Protein AF-A0A0K2RDM2-F1 (afdb_monomer)

Foldseek 3Di:
DADDPCLQPQPVAWKWFDQAALWIWIQGRNATEIFLDDQDDDQFAWPDHGSDHLQSQQAHLEYEFFADDCSRVVVVSCLSNQVRYPEYEFAPQVQVVCVVVVHRYDHDFQQDWDDRVQKIKHWHFFAFCLDDDDPPPDDRDDSSNGTKIFIDGPLWTETGRDQGAADCVGQLPDPATQEYSDEDWCDPGHPHLVSSQSNCQSRVNHQYAYHQENTGPDCPDGRHHDDLVSSLVRHPHSVSHNDHTMDTSPPDPDDDDDDDDDDDPDPDPDDDDDDDDDDDDDDDDDDDDDDDDDDDDDDDDDDDDDDDDDDDDRDDDPDDDDDDDDDDDDDDDDDDDDDDDDDD

Secondary structure (DSSP, 8-state):
-PPPGGGGS--SSEEEEEEETTEEEEEETTEEEEES---S--SS-BSS--SS-GGG---EEEEE---SSTTTS-HHHHHHHGGGEEEEEEEHHHHHHHHHTT--EEEE-TT-EEEETTEEEEEEPP---TTS---TTSPPP-GGGS-EEEEE-SS-EEEE--SPPP-HHHHTTSPPPSEEEE---SSTTS-HHHHHHHHHHHSTTSEEEE-STT-BS-TT-GGG---HHHHHTTSS-TTS---SSEEE-TT-----S---------------------------------PPP-------------------PPPPPTT-PPPPPP------------------

Mean predicted aligned error: 14.92 Å

Sequence (344 aa):
MPIRAEAFDDPHGTVLYWLGMAGFLINARGTLLAVDPLLQDFDMPVLIDFPLQAADVPRLDAVLVTHADNDHFSVPTCTALNAVTQRFHSTRYVAELMRELGMPADGHGIGDAFSVGGVRVTVTRPTTPGRMPRPAGQRTFHDEDSCGFWIETLDGVIWAPGDSRLIREHHLTMPTPDALLFDFSDSEWHFTFDGAVEMANAHPDADLLLHHWGSVDSPEFAPFNADPDTLRDAVVNPSASVCSHRASLSGWGRVRGGATHSAVDIAKVSGTAAKTRANSTMGCAGGFHRTPSVDKADISVDSVHTRFDRTNSPTQFPGWPEKPSENRSPTKSVSSCRTCTPIP

Radius of gyration: 26.73 Å; Cα contacts (8 Å, |Δi|>4): 617; chains: 1; bounding box: 115×57×48 Å

Structure (mmCIF, N/CA/C/O backbone):
data_AF-A0A0K2RDM2-F1
#
_entry.id   AF-A0A0K2RDM2-F1
#
loop_
_atom_site.group_PDB
_atom_site.id
_atom_site.type_symbol
_atom_site.label_atom_id
_atom_site.label_alt_id
_atom_site.label_comp_id
_atom_site.label_asym_id
_atom_site.label_entity_id
_atom_site.label_seq_id
_atom_site.pdbx_PDB_ins_code
_atom_site.Cartn_x
_atom_site.Cartn_y
_atom_site.Cartn_z
_atom_site.occupancy
_atom_site.B_iso_or_equiv
_atom_site.auth_seq_id
_atom_site.auth_comp_id
_atom_site.auth_asym_id
_atom_site.auth_atom_id
_atom_site.pdbx_PDB_model_num
ATOM 1 N N . MET A 1 1 ? -15.495 3.184 -9.528 1.00 66.69 1 MET A N 1
ATOM 2 C CA . MET A 1 1 ? -16.799 2.998 -8.838 1.00 66.69 1 MET A CA 1
ATOM 3 C C . MET A 1 1 ? -16.657 3.561 -7.432 1.00 66.69 1 MET A C 1
ATOM 5 O O . MET A 1 1 ? -15.657 3.223 -6.814 1.00 66.69 1 MET A O 1
ATOM 9 N N . PRO A 1 2 ? -17.586 4.390 -6.928 1.00 88.19 2 PRO A N 1
ATOM 10 C CA . PRO A 1 2 ? -17.469 4.936 -5.578 1.00 88.19 2 PRO A CA 1
ATOM 11 C C . PRO A 1 2 ? -17.568 3.825 -4.522 1.00 88.19 2 PRO A C 1
ATOM 13 O O . PRO A 1 2 ? -18.434 2.948 -4.612 1.00 88.19 2 PRO A O 1
ATOM 16 N N . ILE A 1 3 ? -16.683 3.875 -3.530 1.00 92.25 3 ILE A N 1
ATOM 17 C CA . ILE A 1 3 ? -16.709 3.061 -2.317 1.00 92.25 3 ILE A CA 1
ATOM 18 C C . ILE A 1 3 ? -17.786 3.648 -1.409 1.00 92.25 3 ILE A C 1
ATOM 20 O O . ILE A 1 3 ? -17.789 4.837 -1.102 1.00 92.25 3 ILE A O 1
ATOM 24 N N . ARG A 1 4 ? -18.742 2.809 -1.019 1.00 91.50 4 ARG A N 1
ATOM 25 C CA . ARG A 1 4 ? -19.891 3.213 -0.205 1.00 91.50 4 ARG A CA 1
ATOM 26 C C . ARG A 1 4 ? -19.666 2.884 1.269 1.00 91.50 4 ARG A C 1
ATOM 28 O O . ARG A 1 4 ? -18.743 2.147 1.606 1.00 91.50 4 ARG A O 1
ATOM 35 N N . ALA A 1 5 ? -20.540 3.399 2.133 1.00 92.12 5 ALA A N 1
ATOM 36 C CA . ALA A 1 5 ? -20.459 3.218 3.581 1.00 92.12 5 ALA A CA 1
ATOM 37 C C . ALA A 1 5 ? -20.388 1.739 4.011 1.00 92.12 5 ALA A C 1
ATOM 39 O O . ALA A 1 5 ? -19.696 1.420 4.976 1.00 92.12 5 ALA A O 1
ATOM 40 N N . GLU A 1 6 ? -21.011 0.826 3.257 1.00 93.19 6 GLU A N 1
ATOM 41 C CA . GLU A 1 6 ? -20.998 -0.614 3.548 1.00 93.19 6 GLU A CA 1
ATOM 42 C C . GLU A 1 6 ? -19.588 -1.229 3.459 1.00 93.19 6 GLU A C 1
ATOM 44 O O . GLU A 1 6 ? -19.344 -2.312 3.983 1.00 93.19 6 GLU A O 1
ATOM 49 N N . ALA A 1 7 ? -18.625 -0.544 2.830 1.00 93.56 7 ALA A N 1
ATOM 50 C CA . ALA A 1 7 ? -17.230 -0.977 2.808 1.00 93.56 7 ALA A CA 1
ATOM 51 C C . ALA A 1 7 ? -16.571 -0.981 4.200 1.00 93.56 7 ALA A C 1
ATOM 53 O O . ALA A 1 7 ? -15.540 -1.635 4.374 1.00 93.56 7 ALA A O 1
ATOM 54 N N . PHE A 1 8 ? -17.165 -0.290 5.180 1.00 96.69 8 PHE A N 1
ATOM 55 C CA . PHE A 1 8 ? -16.679 -0.179 6.560 1.00 96.69 8 PHE A CA 1
ATOM 56 C C . PHE A 1 8 ? -17.436 -1.065 7.569 1.00 96.69 8 PHE A C 1
ATOM 58 O O . PHE A 1 8 ? -17.065 -1.102 8.754 1.00 96.69 8 PHE A O 1
ATOM 65 N N . ASP A 1 9 ? -18.472 -1.774 7.109 1.00 94.69 9 ASP A N 1
ATOM 66 C CA . ASP A 1 9 ? -19.173 -2.813 7.871 1.00 94.69 9 ASP A CA 1
ATOM 67 C C . ASP A 1 9 ? -18.336 -4.098 7.917 1.00 94.69 9 ASP A C 1
ATOM 69 O O . ASP A 1 9 ? -17.432 -4.271 7.107 1.00 94.69 9 ASP A O 1
ATOM 73 N N . ASP A 1 10 ? -18.602 -5.015 8.853 1.00 92.50 10 ASP A N 1
ATOM 74 C CA . ASP A 1 10 ? -17.918 -6.319 8.872 1.00 92.50 10 ASP A CA 1
ATOM 75 C C . ASP A 1 10 ? -18.359 -7.166 7.661 1.00 92.50 10 ASP A C 1
ATOM 77 O O . ASP A 1 10 ? -19.518 -7.588 7.608 1.00 92.50 10 ASP A O 1
ATOM 81 N N . PRO A 1 11 ? -17.466 -7.472 6.698 1.00 89.56 11 PRO A N 1
ATOM 82 C CA . PRO A 1 11 ? -17.819 -8.271 5.531 1.00 89.56 11 PRO A CA 1
ATOM 83 C C . PRO A 1 11 ? -17.781 -9.783 5.829 1.00 89.56 11 PRO A C 1
ATOM 85 O O . PRO A 1 11 ? -17.916 -10.592 4.911 1.00 89.56 11 PRO A O 1
ATOM 88 N N . HIS A 1 12 ? -17.546 -10.180 7.087 1.00 90.88 12 HIS A N 1
ATOM 89 C CA . HIS A 1 12 ? -17.340 -11.557 7.546 1.00 90.88 12 HIS A CA 1
ATOM 90 C C . HIS A 1 12 ? -16.182 -12.286 6.836 1.00 90.88 12 HIS A C 1
ATOM 92 O O . HIS A 1 12 ? -16.149 -13.521 6.775 1.00 90.88 12 HIS A O 1
ATOM 98 N N . GLY A 1 13 ? -15.212 -11.514 6.339 1.00 95.50 13 GLY A N 1
ATOM 99 C CA . GLY A 1 13 ? -14.026 -11.949 5.605 1.00 95.50 13 GLY A CA 1
ATOM 100 C C . GLY A 1 13 ? -13.018 -10.815 5.414 1.00 95.50 13 GLY A C 1
ATOM 101 O O . GLY A 1 13 ? -13.143 -9.778 6.063 1.00 95.50 13 GLY A O 1
ATOM 102 N N . THR A 1 14 ? -12.078 -10.967 4.481 1.00 97.00 14 THR A N 1
ATOM 103 C CA . THR A 1 14 ? -11.176 -9.878 4.071 1.00 97.00 14 THR A CA 1
ATOM 104 C C . THR A 1 14 ? -11.550 -9.357 2.682 1.00 97.00 14 THR A C 1
ATOM 106 O O . THR A 1 14 ? -11.662 -10.131 1.728 1.00 97.00 14 THR A O 1
ATOM 109 N N . VAL A 1 15 ? -11.755 -8.043 2.561 1.00 96.69 15 VAL A N 1
ATOM 110 C CA . VAL A 1 15 ? -12.077 -7.350 1.301 1.00 96.69 15 VAL A CA 1
ATOM 111 C C . VAL A 1 15 ? -11.121 -6.181 1.099 1.00 96.69 15 VAL A C 1
ATOM 113 O O . VAL A 1 15 ? -10.854 -5.429 2.034 1.00 96.69 15 VAL A O 1
ATOM 116 N N . LEU A 1 16 ? -10.629 -6.030 -0.129 1.00 96.81 16 LEU A N 1
ATOM 117 C CA . LEU A 1 16 ? -9.745 -4.950 -0.545 1.00 96.81 16 LEU A CA 1
ATOM 118 C C . LEU A 1 16 ? -10.465 -4.059 -1.560 1.00 96.81 16 LEU A C 1
ATOM 120 O O . LEU A 1 16 ? -11.093 -4.555 -2.502 1.00 96.81 16 LEU A O 1
ATOM 124 N N . TYR A 1 17 ? -10.334 -2.750 -1.381 1.00 95.69 17 TYR A N 1
ATOM 125 C CA . TYR A 1 17 ? -10.839 -1.728 -2.289 1.00 95.69 17 TYR A CA 1
ATOM 126 C C . TYR A 1 17 ? -9.670 -0.874 -2.768 1.00 95.69 17 TYR A C 1
ATOM 128 O O . TYR A 1 17 ? -8.942 -0.321 -1.942 1.00 95.69 17 TYR A O 1
ATOM 136 N N . TRP A 1 18 ? -9.495 -0.759 -4.083 1.00 94.75 18 TRP A N 1
ATOM 137 C CA . TRP A 1 18 ? -8.500 0.156 -4.635 1.00 94.75 18 TRP A CA 1
ATOM 138 C C . TRP A 1 18 ? -8.986 1.597 -4.474 1.00 94.75 18 TRP A C 1
ATOM 140 O O . TRP A 1 18 ? -10.130 1.911 -4.811 1.00 94.75 18 TRP A O 1
ATOM 150 N N . LEU A 1 19 ? -8.124 2.455 -3.937 1.00 94.25 19 LEU A N 1
ATOM 151 C CA . LEU A 1 19 ? -8.392 3.873 -3.702 1.00 94.25 19 LEU A CA 1
ATOM 152 C C . LEU A 1 19 ? -7.924 4.757 -4.870 1.00 94.25 19 LEU A C 1
ATOM 154 O O . LEU A 1 19 ? -8.149 5.963 -4.836 1.00 94.25 19 LEU A O 1
ATOM 158 N N . GLY A 1 20 ? -7.319 4.166 -5.906 1.00 90.00 20 GLY A N 1
ATOM 159 C CA . GLY A 1 20 ? -6.547 4.901 -6.908 1.00 90.00 20 GLY A CA 1
ATOM 160 C C . GLY A 1 20 ? -5.091 5.075 -6.475 1.00 90.00 20 GLY A C 1
ATOM 161 O O . GLY A 1 20 ? -4.762 4.853 -5.308 1.00 90.00 20 GLY A O 1
ATOM 162 N N . MET A 1 21 ? -4.211 5.461 -7.408 1.00 92.06 21 MET A N 1
ATOM 163 C CA . MET A 1 21 ? -2.763 5.554 -7.151 1.00 92.06 21 MET A CA 1
ATOM 164 C C . MET A 1 21 ? -2.248 4.238 -6.532 1.00 92.06 21 MET A C 1
ATOM 166 O O . MET A 1 21 ? -2.676 3.165 -6.965 1.00 92.06 21 MET A O 1
ATOM 170 N N . ALA A 1 22 ? -1.387 4.293 -5.513 1.00 92.81 22 ALA A N 1
ATOM 171 C CA . ALA A 1 22 ? -0.930 3.126 -4.758 1.00 92.81 22 ALA A CA 1
ATOM 172 C C . ALA A 1 22 ? -1.870 2.687 -3.616 1.00 92.81 22 ALA A C 1
ATOM 174 O O . ALA A 1 22 ? -1.586 1.727 -2.896 1.00 92.81 22 ALA A O 1
ATOM 175 N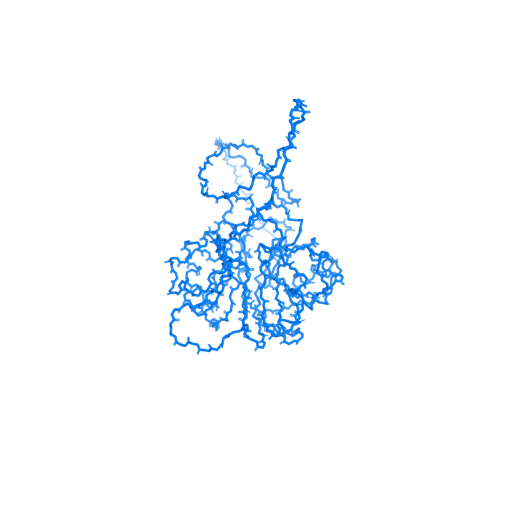 N . GLY A 1 23 ? -2.996 3.382 -3.434 1.00 96.06 23 GLY A N 1
ATOM 176 C CA . GLY A 1 23 ? -3.796 3.286 -2.222 1.00 96.06 23 GLY A CA 1
ATOM 177 C C . GLY A 1 23 ? -4.761 2.104 -2.190 1.00 96.06 23 GLY A C 1
ATOM 178 O O . GLY A 1 23 ? -5.485 1.842 -3.152 1.00 96.06 23 GLY A O 1
ATOM 179 N N . PHE A 1 24 ? -4.866 1.438 -1.039 1.00 97.88 24 PHE A N 1
ATOM 180 C CA . PHE A 1 24 ? -5.866 0.392 -0.796 1.00 97.88 24 PHE A CA 1
ATOM 181 C C . PHE A 1 24 ? -6.519 0.529 0.578 1.00 97.88 24 PHE A C 1
ATOM 183 O O . PHE A 1 24 ? -5.836 0.684 1.586 1.00 97.88 24 PHE A O 1
ATOM 190 N N . LEU A 1 25 ? -7.845 0.383 0.635 1.00 98.38 25 LEU A N 1
ATOM 191 C CA . LEU A 1 25 ? -8.586 0.135 1.873 1.00 98.38 25 LEU A CA 1
ATOM 192 C C . LEU A 1 25 ? -8.750 -1.377 2.050 1.00 98.38 25 LEU A C 1
ATOM 194 O O . LEU A 1 25 ? -9.282 -2.057 1.172 1.00 98.38 25 LEU A O 1
ATOM 198 N N . ILE A 1 26 ? -8.337 -1.891 3.202 1.00 98.50 26 ILE A N 1
ATOM 199 C CA . ILE A 1 26 ? -8.448 -3.297 3.583 1.00 98.50 26 ILE A CA 1
ATOM 200 C C . ILE A 1 26 ? -9.411 -3.388 4.762 1.00 98.50 26 ILE A C 1
ATOM 202 O O . ILE A 1 26 ? -9.171 -2.812 5.822 1.00 98.50 26 ILE A O 1
ATOM 206 N N . ASN A 1 27 ? -10.488 -4.147 4.591 1.00 98.12 27 ASN A N 1
ATOM 207 C CA . ASN A 1 27 ? -11.398 -4.508 5.667 1.00 98.12 27 ASN A CA 1
ATOM 208 C C . ASN A 1 27 ? -11.260 -6.003 5.951 1.00 98.12 27 ASN A C 1
ATOM 210 O O . ASN A 1 27 ? -11.776 -6.829 5.199 1.00 98.12 27 ASN A O 1
ATOM 214 N N . ALA A 1 28 ? -10.539 -6.332 7.019 1.00 97.81 28 ALA A N 1
ATOM 215 C CA . ALA A 1 28 ? -10.300 -7.690 7.486 1.00 97.81 28 ALA A CA 1
ATOM 216 C C . ALA A 1 28 ? -11.205 -7.986 8.687 1.00 97.81 28 ALA A C 1
ATOM 218 O O . ALA A 1 28 ? -10.844 -7.735 9.841 1.00 97.81 28 ALA A O 1
ATOM 219 N N . ARG A 1 29 ? -12.411 -8.495 8.409 1.00 96.50 29 ARG A N 1
ATOM 220 C CA . ARG A 1 29 ? -13.435 -8.858 9.404 1.00 96.50 29 ARG A CA 1
ATOM 221 C C . ARG A 1 29 ? -13.744 -7.717 10.381 1.00 96.50 29 ARG A C 1
ATOM 223 O O . ARG A 1 29 ? -13.801 -7.916 11.594 1.00 96.50 29 ARG A O 1
ATOM 230 N N . GLY A 1 30 ? -13.851 -6.497 9.854 1.00 96.75 30 GLY A N 1
ATOM 231 C CA . GLY A 1 30 ? -14.097 -5.276 10.620 1.00 96.75 30 GLY A CA 1
ATOM 232 C C . GLY A 1 30 ? -12.847 -4.542 11.118 1.00 96.75 30 GLY A C 1
ATOM 233 O O . GLY A 1 30 ? -12.999 -3.406 11.571 1.00 96.75 30 GLY A O 1
ATOM 234 N N . THR A 1 31 ? -11.646 -5.136 11.004 1.00 98.44 31 THR A N 1
ATOM 235 C CA . THR A 1 31 ? -10.366 -4.422 11.184 1.00 98.44 31 THR A CA 1
ATOM 236 C C . THR A 1 31 ? -10.066 -3.628 9.916 1.00 98.44 31 THR A C 1
ATOM 238 O O . THR A 1 31 ? -9.910 -4.220 8.845 1.00 98.44 31 THR A O 1
ATOM 241 N N . LEU A 1 32 ? -9.996 -2.304 10.026 1.00 98.62 32 LEU A N 1
ATOM 242 C CA . LEU A 1 32 ? -9.869 -1.390 8.893 1.00 98.62 32 LEU A CA 1
ATOM 243 C C . LEU A 1 32 ? -8.456 -0.823 8.794 1.00 98.62 32 LEU A C 1
ATOM 245 O O . LEU A 1 32 ? -8.004 -0.094 9.678 1.00 98.62 32 LEU A O 1
ATOM 249 N N . LEU A 1 33 ? -7.781 -1.127 7.689 1.00 98.81 33 LEU A N 1
ATOM 250 C CA . LEU A 1 33 ? -6.457 -0.614 7.360 1.00 98.81 33 LEU A CA 1
ATOM 251 C C . LEU A 1 33 ? -6.524 0.183 6.060 1.00 98.81 33 LEU A C 1
ATOM 253 O O . LEU A 1 33 ? -7.239 -0.213 5.142 1.00 98.81 33 LEU A O 1
ATOM 257 N N . ALA A 1 34 ? -5.740 1.248 5.940 1.00 98.69 34 ALA A N 1
ATOM 258 C CA . ALA A 1 34 ? -5.448 1.862 4.647 1.00 98.69 34 ALA A CA 1
ATOM 259 C C . ALA A 1 34 ? -3.949 1.764 4.358 1.00 98.69 34 ALA A C 1
ATOM 261 O O . ALA A 1 34 ? -3.148 2.108 5.220 1.00 98.69 34 ALA A O 1
ATOM 262 N N . VAL A 1 35 ? -3.573 1.290 3.174 1.00 98.69 35 VAL A N 1
ATOM 263 C CA . VAL A 1 35 ? -2.190 1.295 2.679 1.00 98.69 35 VAL A CA 1
ATOM 264 C C . VAL A 1 35 ? -2.048 2.450 1.701 1.00 98.69 35 VAL A C 1
ATOM 266 O O . VAL A 1 35 ? -2.908 2.577 0.833 1.00 98.69 35 VAL A O 1
ATOM 269 N N . ASP A 1 36 ? -1.013 3.276 1.871 1.00 98.06 36 ASP A N 1
ATOM 270 C CA . ASP A 1 36 ? -0.645 4.404 0.999 1.00 98.06 36 ASP A CA 1
ATOM 271 C C . ASP A 1 36 ? -1.850 5.247 0.517 1.00 98.06 36 ASP A C 1
ATOM 273 O O . ASP A 1 36 ? -2.053 5.429 -0.685 1.00 98.06 36 ASP A O 1
ATOM 277 N N . PRO A 1 37 ? -2.733 5.725 1.424 1.00 97.62 37 PRO A N 1
ATOM 278 C CA . PRO A 1 37 ? -3.950 6.402 1.006 1.00 97.62 37 PRO A CA 1
ATOM 279 C C . PRO A 1 37 ? -3.648 7.775 0.398 1.00 97.62 37 PRO A C 1
ATOM 281 O O . PRO A 1 37 ? -3.133 8.675 1.067 1.00 97.62 37 PRO A O 1
ATOM 284 N N . LEU A 1 38 ? -4.100 7.969 -0.839 1.00 95.94 38 LEU A N 1
ATOM 285 C CA . LEU A 1 38 ? -4.134 9.260 -1.513 1.00 95.94 38 LEU A CA 1
ATOM 286 C C . LEU A 1 38 ? -5.560 9.519 -2.002 1.00 95.94 38 LEU A C 1
ATOM 288 O O . LEU A 1 38 ? -6.044 8.849 -2.907 1.00 95.94 38 LEU A O 1
ATOM 292 N N . LEU A 1 39 ? -6.240 10.470 -1.356 1.00 95.69 39 LEU A N 1
ATOM 293 C CA . LEU A 1 39 ? -7.664 10.760 -1.574 1.00 95.69 39 LEU A CA 1
ATOM 294 C C . LEU A 1 39 ? -7.938 12.233 -1.920 1.00 95.69 39 LEU A C 1
ATOM 296 O O . LEU A 1 39 ? -9.084 12.590 -2.190 1.00 95.69 39 LEU A O 1
ATOM 300 N N . GLN A 1 40 ? -6.923 13.102 -1.857 1.00 93.62 40 GLN A N 1
ATOM 301 C CA . GLN A 1 40 ? -7.041 14.530 -2.162 1.00 93.62 40 GLN A CA 1
ATOM 302 C C . GLN A 1 40 ? -5.677 15.199 -2.392 1.00 93.62 40 GLN A C 1
ATOM 304 O O . GLN A 1 40 ? -4.643 14.691 -1.957 1.00 93.62 40 GLN A O 1
ATOM 309 N N . ASP A 1 41 ? -5.725 16.381 -3.016 1.00 89.50 41 ASP A N 1
ATOM 310 C CA . ASP A 1 41 ? -4.638 17.367 -3.103 1.00 89.50 41 ASP A CA 1
ATOM 311 C C . ASP A 1 41 ? -3.291 16.804 -3.595 1.00 89.50 41 ASP A C 1
ATOM 313 O O . ASP A 1 41 ? -2.237 17.077 -3.014 1.00 89.50 41 ASP A O 1
ATOM 317 N N . PHE A 1 42 ? -3.327 16.025 -4.681 1.00 92.50 42 PHE A N 1
ATOM 318 C CA . PHE A 1 42 ? -2.122 15.619 -5.404 1.00 92.50 42 PHE A CA 1
ATOM 319 C C . PHE A 1 42 ? -1.591 16.764 -6.270 1.00 92.50 42 PHE A C 1
ATOM 321 O O . PHE A 1 42 ? -2.350 17.585 -6.787 1.00 92.50 42 PHE A O 1
ATOM 328 N N . ASP A 1 43 ? -0.274 16.837 -6.408 1.00 88.50 43 ASP A N 1
ATOM 329 C CA . ASP A 1 43 ? 0.431 17.930 -7.076 1.00 88.50 43 ASP A CA 1
ATOM 330 C C . ASP A 1 43 ? 0.473 17.806 -8.600 1.00 88.50 43 ASP A C 1
ATOM 332 O O . ASP A 1 43 ? 0.748 18.788 -9.295 1.00 88.50 43 ASP A O 1
ATOM 336 N N . MET A 1 44 ? 0.170 16.621 -9.120 1.00 91.62 44 MET A N 1
ATOM 337 C CA . MET A 1 44 ? -0.018 16.379 -10.542 1.00 91.62 44 MET A CA 1
ATOM 338 C C . MET A 1 44 ? -1.510 16.226 -10.869 1.00 91.62 44 MET A C 1
ATOM 340 O O . MET A 1 44 ? -2.276 15.726 -10.040 1.00 91.62 44 MET A O 1
ATOM 344 N N . PRO A 1 45 ? -1.959 16.626 -12.075 1.00 92.25 45 PRO A N 1
ATOM 345 C CA . PRO A 1 45 ? -3.335 16.379 -12.487 1.00 92.25 45 PRO A CA 1
ATOM 346 C C . PRO A 1 45 ? -3.613 14.869 -12.542 1.00 92.25 45 PRO A C 1
ATOM 348 O O . PRO A 1 45 ? -2.769 14.095 -12.991 1.00 92.25 45 PRO A O 1
ATOM 351 N N . VAL A 1 46 ? -4.791 14.452 -12.080 1.00 92.38 46 VAL A N 1
ATOM 352 C CA . VAL A 1 46 ? -5.205 13.042 -12.016 1.00 92.38 46 VAL A CA 1
ATOM 353 C C . VAL A 1 46 ? -6.278 12.726 -13.059 1.00 92.38 46 VAL A C 1
ATOM 355 O O . VAL A 1 46 ? -7.112 13.572 -13.377 1.00 92.38 46 VAL A O 1
ATOM 358 N N . LEU A 1 47 ? -6.254 11.500 -13.588 1.00 91.12 47 LEU A N 1
ATOM 359 C CA . LEU A 1 47 ? -7.222 10.973 -14.565 1.00 91.12 47 LEU A CA 1
ATOM 360 C C . LEU A 1 47 ? -8.421 10.280 -13.906 1.00 91.12 47 LEU A C 1
ATOM 362 O O . LEU A 1 47 ? -9.386 9.929 -14.587 1.00 91.12 47 LEU A O 1
ATOM 366 N N . ILE A 1 48 ? -8.349 10.059 -12.595 1.00 88.25 48 ILE A N 1
ATOM 367 C CA . ILE A 1 48 ? -9.349 9.325 -11.826 1.00 88.25 48 ILE A CA 1
ATOM 368 C C . ILE A 1 48 ? -10.113 10.251 -10.884 1.00 88.25 48 ILE A C 1
ATOM 370 O O . ILE A 1 48 ? -9.553 11.173 -10.292 1.00 88.25 48 ILE A O 1
ATOM 374 N N . ASP A 1 49 ? -11.388 9.935 -10.682 1.00 90.62 49 ASP A N 1
ATOM 375 C CA . ASP A 1 49 ? -12.108 10.387 -9.499 1.00 90.62 49 ASP A CA 1
ATOM 376 C C . ASP A 1 49 ? -11.737 9.466 -8.334 1.00 90.62 49 ASP A C 1
ATOM 378 O O . ASP A 1 49 ? -11.910 8.244 -8.432 1.00 90.62 49 ASP A O 1
ATOM 382 N N . PHE A 1 50 ? -11.269 10.032 -7.216 1.00 92.06 50 PHE A N 1
ATOM 383 C CA . PHE A 1 50 ? -11.033 9.237 -6.012 1.00 92.06 50 PHE A CA 1
ATOM 384 C C . PHE A 1 50 ? -12.333 8.532 -5.603 1.00 92.06 50 PHE A C 1
ATOM 386 O O . PHE A 1 50 ? -13.367 9.185 -5.422 1.00 92.06 50 PHE A O 1
ATOM 393 N N . PRO A 1 51 ? -12.316 7.197 -5.440 1.00 92.62 51 PRO A N 1
ATOM 394 C CA . PRO A 1 51 ? -13.522 6.424 -5.187 1.00 92.62 51 PRO A CA 1
ATOM 395 C C . PRO A 1 51 ? -14.055 6.636 -3.765 1.00 92.62 51 PRO A C 1
ATOM 397 O O . PRO A 1 51 ? -15.143 6.162 -3.454 1.00 92.62 51 PRO A O 1
ATOM 400 N N . LEU A 1 52 ? -13.305 7.328 -2.910 1.00 94.62 52 LEU A N 1
ATOM 401 C CA . LEU A 1 52 ? -13.611 7.610 -1.518 1.00 94.62 52 LEU A CA 1
ATOM 402 C C . LEU A 1 52 ? -13.083 9.005 -1.177 1.00 94.62 52 LEU A C 1
ATOM 404 O O . LEU A 1 52 ? -11.963 9.342 -1.549 1.00 94.62 52 LEU A O 1
ATOM 408 N N . GLN A 1 53 ? -13.862 9.811 -0.464 1.00 94.88 53 GLN A N 1
ATOM 409 C CA . GLN A 1 53 ? -13.371 11.071 0.095 1.00 94.88 53 GLN A CA 1
ATOM 410 C C . GLN A 1 53 ? -12.826 10.821 1.503 1.00 94.88 53 GLN A C 1
ATOM 412 O O . GLN A 1 53 ? -13.406 10.039 2.256 1.00 94.88 53 GLN A O 1
ATOM 417 N N . ALA A 1 54 ? -11.759 11.520 1.903 1.00 96.25 54 ALA A N 1
ATOM 418 C CA . ALA A 1 54 ? -11.195 11.371 3.250 1.00 96.25 54 ALA A CA 1
ATOM 419 C C . ALA A 1 54 ? -12.228 11.667 4.358 1.00 96.25 54 ALA A C 1
ATOM 421 O O . ALA A 1 54 ? -12.237 11.003 5.391 1.00 96.25 54 ALA A O 1
ATOM 422 N N . ALA A 1 55 ? -13.141 12.615 4.116 1.00 95.56 55 ALA A N 1
ATOM 423 C CA . ALA A 1 55 ? -14.222 12.969 5.040 1.00 95.56 55 ALA A CA 1
ATOM 424 C C . ALA A 1 55 ? -15.295 11.875 5.205 1.00 95.56 55 ALA A C 1
ATOM 426 O O . ALA A 1 55 ? -16.006 11.875 6.208 1.00 95.56 55 ALA A O 1
ATOM 427 N N . ASP A 1 56 ? -15.401 10.949 4.247 1.00 96.06 56 ASP A N 1
ATOM 428 C CA . ASP A 1 56 ? -16.366 9.846 4.280 1.00 96.06 56 ASP A CA 1
ATOM 429 C C . ASP A 1 56 ? -15.807 8.603 4.995 1.00 96.06 56 ASP A C 1
ATOM 431 O O . ASP A 1 56 ? -16.511 7.603 5.137 1.00 96.06 56 ASP A O 1
ATOM 435 N N . VAL A 1 57 ? -14.552 8.645 5.462 1.00 97.94 57 VAL A N 1
ATOM 436 C CA . VAL A 1 57 ? -13.926 7.559 6.224 1.00 97.94 57 VAL A CA 1
ATOM 437 C C . VAL A 1 57 ? -14.369 7.637 7.688 1.00 97.94 57 VAL A C 1
ATOM 439 O O . VAL A 1 57 ? -13.969 8.560 8.397 1.00 97.94 57 VAL A O 1
ATOM 442 N N . PRO A 1 58 ? -15.160 6.673 8.198 1.00 97.69 58 PRO A N 1
ATOM 443 C CA . PRO A 1 58 ? -15.710 6.768 9.547 1.00 97.69 58 PRO A CA 1
ATOM 444 C C . PRO A 1 58 ? -14.686 6.422 10.634 1.00 97.69 58 PRO A C 1
ATOM 446 O O . PRO A 1 58 ? -14.780 6.928 11.751 1.00 97.69 58 PRO A O 1
ATOM 449 N N . ARG A 1 59 ? -13.754 5.507 10.334 1.00 98.06 59 ARG A N 1
ATOM 450 C CA . ARG A 1 59 ? -12.686 5.043 11.229 1.00 98.06 59 ARG A CA 1
ATOM 451 C C . ARG A 1 59 ? -11.619 4.276 10.446 1.00 98.06 59 ARG A C 1
ATOM 453 O O . ARG A 1 59 ? -11.943 3.628 9.453 1.00 98.06 59 ARG A O 1
ATOM 460 N N . LEU A 1 60 ? -10.396 4.269 10.961 1.00 98.75 60 LEU A N 1
ATOM 461 C CA . LEU A 1 60 ? -9.306 3.376 10.578 1.00 98.75 60 LEU A CA 1
ATOM 462 C C . LEU A 1 60 ? -8.608 2.882 11.847 1.00 98.75 60 LEU A C 1
ATOM 464 O O . LEU A 1 60 ? -8.284 3.666 12.742 1.00 98.75 60 LEU A O 1
ATOM 468 N N . ASP A 1 61 ? -8.362 1.579 11.925 1.00 98.88 61 ASP A N 1
ATOM 469 C CA . ASP A 1 61 ? -7.546 1.005 12.994 1.00 98.88 61 ASP A CA 1
ATOM 470 C C . ASP A 1 61 ? -6.062 1.272 12.729 1.00 98.88 61 ASP A C 1
ATOM 472 O O . ASP A 1 61 ? -5.315 1.564 13.661 1.00 98.88 61 ASP A O 1
ATOM 476 N N . ALA A 1 62 ? -5.640 1.262 11.460 1.00 98.88 62 ALA A N 1
ATOM 477 C CA . ALA A 1 62 ? -4.331 1.782 11.093 1.00 98.88 62 ALA A CA 1
ATOM 478 C C . ALA A 1 62 ? -4.242 2.339 9.669 1.00 98.88 62 ALA A C 1
ATOM 480 O O . ALA A 1 62 ? -4.958 1.923 8.760 1.00 98.88 62 ALA A O 1
ATOM 481 N N . VAL A 1 63 ? -3.291 3.248 9.476 1.00 98.94 63 VAL A N 1
ATOM 482 C CA . VAL A 1 63 ? -2.774 3.644 8.162 1.00 98.94 63 VAL A CA 1
ATOM 483 C C . VAL A 1 63 ? -1.341 3.134 8.043 1.00 98.94 63 VAL A C 1
ATOM 485 O O . VAL A 1 63 ? -0.529 3.366 8.937 1.00 98.94 63 VAL A O 1
ATOM 488 N N . LEU A 1 64 ? -1.035 2.429 6.960 1.00 98.88 64 LEU A N 1
ATOM 489 C CA . LEU A 1 64 ? 0.282 1.900 6.630 1.00 98.88 64 LEU A CA 1
ATOM 490 C C . LEU A 1 64 ? 0.857 2.729 5.481 1.00 98.88 64 LEU A C 1
ATOM 492 O O . LEU A 1 64 ? 0.222 2.823 4.436 1.00 98.88 64 LEU A O 1
ATOM 496 N N . VAL A 1 65 ? 2.032 3.324 5.673 1.00 98.56 65 VAL A N 1
ATOM 497 C CA . VAL A 1 65 ? 2.709 4.107 4.627 1.00 98.56 65 VAL A CA 1
ATOM 498 C C . VAL A 1 65 ? 4.049 3.477 4.298 1.00 98.56 65 VAL A C 1
ATOM 500 O O . VAL A 1 65 ? 4.849 3.238 5.203 1.00 98.56 65 VAL A O 1
ATOM 503 N N . THR A 1 66 ? 4.297 3.191 3.026 1.00 97.00 66 THR A N 1
ATOM 504 C CA . THR A 1 66 ? 5.507 2.493 2.573 1.00 97.00 66 THR A CA 1
ATOM 505 C C . THR A 1 66 ? 6.732 3.401 2.583 1.00 97.00 66 THR A C 1
ATOM 507 O O . THR A 1 66 ? 7.799 2.980 3.031 1.00 97.00 66 THR A O 1
ATOM 510 N N . HIS A 1 67 ? 6.602 4.651 2.134 1.00 94.44 67 HIS A N 1
ATOM 511 C CA . HIS A 1 67 ? 7.698 5.618 2.073 1.00 94.44 67 HIS A CA 1
ATOM 512 C C . HIS A 1 67 ? 7.201 7.069 1.956 1.00 94.44 67 HIS A C 1
ATOM 514 O O . HIS A 1 67 ? 6.005 7.323 2.019 1.00 94.44 67 HIS A O 1
ATOM 520 N N . ALA A 1 68 ? 8.126 8.031 1.873 1.00 93.56 68 ALA A N 1
ATOM 521 C CA . ALA A 1 68 ? 7.845 9.460 2.046 1.00 93.56 68 ALA A CA 1
ATOM 522 C C . ALA A 1 68 ? 7.390 10.210 0.781 1.00 93.56 68 ALA A C 1
ATOM 524 O O . ALA A 1 68 ? 7.108 11.407 0.890 1.00 93.56 68 ALA A O 1
ATOM 525 N N . ASP A 1 69 ? 7.371 9.569 -0.389 1.00 90.69 69 ASP A N 1
ATOM 526 C CA . ASP A 1 69 ? 7.005 10.253 -1.632 1.00 90.69 69 ASP A CA 1
ATOM 527 C C . ASP A 1 69 ? 5.505 10.566 -1.616 1.00 90.69 69 ASP A C 1
ATOM 529 O O . ASP A 1 69 ? 4.710 9.889 -0.964 1.00 90.69 69 ASP A O 1
ATOM 533 N N . ASN A 1 70 ? 5.111 11.683 -2.221 1.00 90.88 70 ASN A N 1
ATOM 534 C CA . ASN A 1 70 ? 3.799 12.292 -1.989 1.00 90.88 70 ASN A CA 1
ATOM 535 C C . ASN A 1 70 ? 2.629 11.523 -2.622 1.00 90.88 70 ASN A C 1
ATOM 537 O O . ASN A 1 70 ? 1.482 11.728 -2.217 1.00 90.88 70 ASN A O 1
ATOM 541 N N . ASP A 1 71 ? 2.917 10.645 -3.577 1.00 91.12 71 ASP A N 1
ATOM 542 C CA . ASP A 1 71 ? 2.000 9.680 -4.178 1.00 91.12 71 ASP A CA 1
ATOM 543 C C . ASP A 1 71 ? 1.725 8.455 -3.283 1.00 91.12 71 ASP A C 1
ATOM 545 O O . ASP A 1 71 ? 0.766 7.726 -3.536 1.00 91.12 71 ASP A O 1
ATOM 549 N N . HIS A 1 72 ? 2.481 8.294 -2.188 1.00 95.12 72 HIS A N 1
ATOM 550 C CA . HIS A 1 72 ? 2.289 7.261 -1.159 1.00 95.12 72 HIS A CA 1
ATOM 551 C C . HIS A 1 72 ? 1.984 7.861 0.224 1.00 95.12 72 HIS A C 1
ATOM 553 O O . HIS A 1 72 ? 0.989 7.523 0.870 1.00 95.12 72 HIS A O 1
ATOM 559 N N . PHE A 1 73 ? 2.806 8.812 0.674 1.00 96.44 73 PHE A N 1
ATOM 560 C CA . PHE A 1 73 ? 2.591 9.634 1.860 1.00 96.44 73 PHE A CA 1
ATOM 561 C C . PHE A 1 73 ? 1.955 10.980 1.496 1.00 96.44 73 PHE A C 1
ATOM 563 O O . PHE A 1 73 ? 2.566 12.049 1.588 1.00 96.44 73 PHE A O 1
ATOM 570 N N . SER A 1 74 ? 0.676 10.947 1.125 1.00 96.44 74 SER A N 1
ATOM 571 C CA . SER A 1 74 ? -0.098 12.173 0.921 1.00 96.44 74 SER A CA 1
ATOM 572 C C . SER A 1 74 ? -0.328 12.875 2.263 1.00 96.44 74 SER A C 1
ATOM 574 O O . SER A 1 74 ? -1.223 12.512 3.030 1.00 96.44 74 SER A O 1
ATOM 576 N N . VAL A 1 75 ? 0.469 13.909 2.558 1.00 97.31 75 VAL A N 1
ATOM 577 C CA . VAL A 1 75 ? 0.311 14.739 3.767 1.00 97.31 75 VAL A CA 1
ATOM 578 C C . VAL A 1 75 ? -1.112 15.305 3.901 1.00 97.31 75 VAL A C 1
ATOM 580 O O . VAL A 1 75 ? -1.662 15.196 5.002 1.00 97.31 75 VAL A O 1
ATOM 583 N N . PRO A 1 76 ? -1.755 15.854 2.846 1.00 97.38 76 PRO A N 1
ATOM 584 C CA . PRO A 1 76 ? -3.142 16.312 2.932 1.00 97.38 76 PRO A CA 1
ATOM 585 C C . PRO A 1 76 ? -4.111 15.193 3.332 1.00 97.38 76 PRO A C 1
ATOM 587 O O . PRO A 1 76 ? -4.881 15.359 4.280 1.00 97.38 76 PRO A O 1
ATOM 590 N N . THR A 1 77 ? -4.015 14.026 2.684 1.00 98.06 77 THR A N 1
ATOM 591 C CA . THR A 1 77 ? -4.875 12.871 2.980 1.00 98.06 77 THR A CA 1
ATOM 592 C C . THR A 1 77 ? -4.645 12.356 4.399 1.00 98.06 77 THR A C 1
ATOM 594 O O . THR A 1 77 ? -5.590 12.228 5.173 1.00 98.06 77 THR A O 1
ATOM 597 N N . CYS A 1 78 ? -3.392 12.118 4.791 1.00 98.44 78 CYS A N 1
ATOM 598 C CA . CYS A 1 78 ? -3.056 11.622 6.125 1.00 98.44 78 CYS A CA 1
ATOM 599 C C . CYS A 1 78 ? -3.472 12.610 7.226 1.00 98.44 78 CYS A C 1
ATOM 601 O O . CYS A 1 78 ? -3.942 12.197 8.284 1.00 98.44 78 CYS A O 1
ATOM 603 N N . THR A 1 79 ? -3.369 13.918 6.968 1.00 98.38 79 THR A N 1
ATOM 604 C CA . THR A 1 79 ? -3.843 14.956 7.896 1.00 98.38 79 THR A CA 1
ATOM 605 C C . THR A 1 79 ? -5.362 14.911 8.046 1.00 98.38 79 THR A C 1
ATOM 607 O O . THR A 1 79 ? -5.861 14.951 9.171 1.00 98.38 79 THR A O 1
ATOM 610 N N . ALA A 1 80 ? -6.103 14.778 6.941 1.00 98.31 80 ALA A N 1
ATOM 611 C CA . ALA A 1 80 ? -7.560 14.657 6.963 1.00 98.31 80 ALA A CA 1
ATOM 612 C C . ALA A 1 80 ? -8.032 13.382 7.688 1.00 98.31 80 ALA A C 1
ATOM 614 O O . ALA A 1 80 ? -9.016 13.415 8.425 1.00 98.31 80 ALA A O 1
ATOM 615 N N . LEU A 1 81 ? -7.294 12.277 7.542 1.00 98.56 81 LEU A N 1
ATOM 616 C CA . LEU A 1 81 ? -7.590 10.995 8.189 1.00 98.56 81 LEU A CA 1
ATOM 617 C C . LEU A 1 81 ? -7.149 10.924 9.661 1.00 98.56 81 LEU A C 1
ATOM 619 O O . LEU A 1 81 ? -7.540 9.991 10.366 1.00 98.56 81 LEU A O 1
ATOM 623 N N . ASN A 1 82 ? -6.362 11.885 10.156 1.00 98.50 82 ASN A N 1
ATOM 624 C CA . ASN A 1 82 ? -5.753 11.823 11.489 1.00 98.50 82 ASN A CA 1
ATOM 625 C C . ASN A 1 82 ? -6.792 11.645 12.610 1.00 98.50 82 ASN A C 1
ATOM 627 O O . ASN A 1 82 ? -6.621 10.818 13.499 1.00 98.50 82 ASN A O 1
ATOM 631 N N . ALA A 1 83 ? -7.913 12.370 12.540 1.00 98.25 83 ALA A N 1
ATOM 632 C CA . ALA A 1 83 ? -8.951 12.329 13.574 1.00 98.25 83 ALA A CA 1
ATOM 633 C C . ALA A 1 83 ? -9.717 10.994 13.644 1.00 98.25 83 ALA A C 1
ATOM 635 O O . ALA A 1 83 ? -10.336 10.702 14.667 1.00 98.25 83 ALA A O 1
ATOM 636 N N . VAL A 1 84 ? -9.689 10.200 12.570 1.00 98.56 84 VAL A N 1
ATOM 637 C CA . VAL A 1 84 ? -10.408 8.921 12.458 1.00 98.56 84 VAL A CA 1
ATOM 638 C C . VAL A 1 84 ? -9.471 7.712 12.485 1.00 98.56 84 VAL A C 1
ATOM 640 O O . VAL A 1 84 ? -9.947 6.581 12.444 1.00 98.56 84 VAL A O 1
ATOM 643 N N . THR A 1 85 ? -8.157 7.928 12.581 1.00 98.81 85 THR A N 1
ATOM 644 C CA . THR A 1 85 ? -7.134 6.875 12.549 1.00 98.81 85 THR A CA 1
ATOM 645 C C . THR A 1 85 ? -6.560 6.639 13.940 1.00 98.81 85 THR A C 1
ATOM 647 O O . THR A 1 85 ? -6.071 7.570 14.577 1.00 98.81 85 THR A O 1
ATOM 650 N N . GLN A 1 86 ? -6.569 5.393 14.420 1.00 98.62 86 GLN A N 1
ATOM 651 C CA . GLN A 1 86 ? -5.982 5.085 15.731 1.00 98.62 86 GLN A CA 1
ATOM 652 C C . GLN A 1 86 ? -4.455 5.197 15.714 1.00 98.62 86 GLN A C 1
ATOM 654 O O . GLN A 1 86 ? -3.877 5.787 16.631 1.00 98.62 86 GLN A O 1
ATOM 659 N N . ARG A 1 87 ? -3.802 4.617 14.697 1.00 98.69 87 ARG A N 1
ATOM 660 C CA . ARG A 1 87 ? -2.343 4.635 14.542 1.00 98.69 87 ARG A CA 1
ATOM 661 C C . ARG A 1 87 ? -1.894 4.704 13.090 1.00 98.69 87 ARG A C 1
ATOM 663 O O . ARG A 1 87 ? -2.469 4.072 12.212 1.00 98.69 87 ARG A O 1
ATOM 670 N N . PHE A 1 88 ? -0.813 5.434 12.856 1.00 98.88 88 PHE A N 1
ATOM 671 C CA . PHE A 1 88 ? -0.073 5.384 11.598 1.00 98.88 88 PHE A CA 1
ATOM 672 C C . PHE A 1 88 ? 1.167 4.511 11.792 1.00 98.88 88 PHE A C 1
ATOM 674 O O . PHE A 1 88 ? 1.829 4.595 12.824 1.00 98.88 88 PHE A O 1
ATOM 681 N N . HIS A 1 89 ? 1.494 3.675 10.817 1.00 98.81 89 HIS A N 1
ATOM 682 C CA . HIS A 1 89 ? 2.649 2.787 10.859 1.00 98.81 89 HIS A CA 1
ATOM 683 C C . HIS A 1 89 ? 3.474 2.964 9.593 1.00 98.81 89 HIS A C 1
ATOM 685 O O . HIS A 1 89 ? 2.952 2.924 8.480 1.00 98.81 89 HIS A O 1
ATOM 691 N N . SER A 1 90 ? 4.777 3.147 9.767 1.00 98.31 90 SER A N 1
ATOM 692 C CA . SER A 1 90 ? 5.709 3.265 8.649 1.00 98.31 90 SER A CA 1
ATOM 693 C C . SER A 1 90 ? 7.136 2.937 9.094 1.00 98.31 90 SER A C 1
ATOM 695 O O . SER A 1 90 ? 7.358 2.412 10.190 1.00 98.31 90 SER A O 1
ATOM 697 N N . THR A 1 91 ? 8.123 3.248 8.262 1.00 97.19 91 THR A N 1
ATOM 698 C CA . THR A 1 91 ? 9.527 3.255 8.664 1.00 97.19 91 THR A CA 1
ATOM 699 C C . THR A 1 91 ? 9.773 4.252 9.788 1.00 97.19 91 THR A C 1
ATOM 701 O O . THR A 1 91 ? 8.980 5.163 10.044 1.00 97.19 91 THR A O 1
ATOM 704 N N . ARG A 1 92 ? 10.907 4.105 10.481 1.00 97.12 92 ARG A N 1
ATOM 705 C CA . ARG A 1 92 ? 11.305 5.045 11.543 1.00 97.12 92 ARG A CA 1
ATOM 706 C C . ARG A 1 92 ? 11.344 6.491 11.054 1.00 97.12 92 ARG A C 1
ATOM 708 O O . ARG A 1 92 ? 10.910 7.375 11.786 1.00 97.12 92 ARG A O 1
ATOM 715 N N . TYR A 1 93 ? 11.822 6.704 9.830 1.00 94.69 93 TYR A N 1
ATOM 716 C CA . TYR A 1 93 ? 11.920 8.026 9.228 1.00 94.69 93 TYR A CA 1
ATOM 717 C C . TYR A 1 93 ? 10.546 8.627 8.922 1.00 94.69 93 TYR A C 1
ATOM 719 O O . TYR A 1 93 ? 10.230 9.716 9.391 1.00 94.69 93 TYR A O 1
ATOM 727 N N . VAL A 1 94 ? 9.689 7.914 8.192 1.00 96.12 94 VAL A N 1
ATOM 728 C CA . VAL A 1 94 ? 8.369 8.447 7.821 1.00 96.12 94 VAL A CA 1
ATOM 729 C C . VAL A 1 94 ? 7.488 8.647 9.058 1.00 96.12 94 VAL A C 1
ATOM 731 O O . VAL A 1 94 ? 6.798 9.658 9.169 1.00 96.12 94 VAL A O 1
ATOM 734 N N . ALA A 1 95 ? 7.565 7.753 10.048 1.00 98.44 95 ALA A N 1
ATOM 735 C CA . ALA A 1 95 ? 6.861 7.935 11.315 1.00 98.44 95 ALA A CA 1
ATOM 736 C C . ALA A 1 95 ? 7.366 9.150 12.120 1.00 98.44 95 ALA A C 1
ATOM 738 O O . ALA A 1 95 ? 6.627 9.711 12.928 1.00 98.44 95 ALA A O 1
ATOM 739 N N . GLU A 1 96 ? 8.619 9.578 11.945 1.00 97.88 96 GLU A N 1
ATOM 740 C CA . GLU A 1 96 ? 9.105 10.849 12.493 1.00 97.88 96 GLU A CA 1
ATOM 741 C C . GLU A 1 96 ? 8.424 12.038 11.810 1.00 97.88 96 GLU A C 1
ATOM 743 O O . GLU A 1 96 ? 7.835 12.857 12.515 1.00 97.88 96 GLU A O 1
ATOM 748 N N . LEU A 1 97 ? 8.367 12.059 10.473 1.00 97.25 97 LEU A N 1
ATOM 749 C CA . LEU A 1 97 ? 7.652 13.095 9.711 1.00 97.25 97 LEU A CA 1
ATOM 750 C C . LEU A 1 97 ? 6.170 13.184 10.109 1.00 97.25 97 LEU A C 1
ATOM 752 O O . LEU A 1 97 ? 5.631 14.263 10.344 1.00 97.25 97 LEU A O 1
ATOM 756 N N . MET A 1 98 ? 5.504 12.037 10.243 1.00 98.50 98 MET A N 1
ATOM 757 C CA . MET A 1 98 ? 4.110 11.968 10.685 1.00 98.50 98 MET A CA 1
ATOM 758 C C . MET A 1 98 ? 3.915 12.553 12.091 1.00 98.50 98 MET A C 1
ATOM 760 O O . MET A 1 98 ? 2.945 13.273 12.337 1.00 98.50 98 MET A O 1
ATOM 764 N N . ARG A 1 99 ? 4.839 12.288 13.025 1.00 98.69 99 ARG A N 1
ATOM 765 C CA . ARG A 1 99 ? 4.779 12.849 14.386 1.00 98.69 99 ARG A CA 1
ATOM 766 C C . ARG A 1 99 ? 5.024 14.355 14.403 1.00 98.69 99 ARG A C 1
ATOM 768 O O . ARG A 1 99 ? 4.372 15.045 15.184 1.00 98.69 99 ARG A O 1
ATOM 775 N N . GLU A 1 100 ? 5.899 14.875 13.544 1.00 98.19 100 GLU A N 1
ATOM 776 C CA . GLU A 1 100 ? 6.084 16.324 13.364 1.00 98.19 100 GLU A CA 1
ATOM 777 C C . GLU A 1 100 ? 4.795 17.011 12.885 1.00 98.19 100 GLU A C 1
ATOM 779 O O . GLU A 1 100 ? 4.507 18.140 13.280 1.00 98.19 100 GLU A O 1
ATOM 784 N N . LEU A 1 101 ? 3.976 16.296 12.109 1.00 97.75 101 LEU A N 1
ATOM 785 C CA . LEU A 1 101 ? 2.649 16.727 11.659 1.00 97.75 101 LEU A CA 1
ATOM 786 C C . LEU A 1 101 ? 1.526 16.453 12.682 1.00 97.75 101 LEU A C 1
ATOM 788 O O . LEU A 1 101 ? 0.358 16.721 12.406 1.00 97.75 101 LEU A O 1
ATOM 792 N N . GLY A 1 102 ? 1.852 15.938 13.873 1.00 98.31 102 GLY A N 1
ATOM 793 C CA . GLY A 1 102 ? 0.890 15.688 14.950 1.00 98.31 102 GLY A CA 1
ATOM 794 C C . GLY A 1 102 ? 0.063 14.406 14.799 1.00 98.31 102 GLY A C 1
ATOM 795 O O . GLY A 1 102 ? -0.990 14.287 15.428 1.00 98.31 102 GLY A O 1
ATOM 796 N N . MET A 1 103 ? 0.510 13.450 13.980 1.00 98.56 103 MET A N 1
ATOM 797 C CA . MET A 1 103 ? -0.147 12.148 13.818 1.00 98.56 103 MET A CA 1
ATOM 798 C C . MET A 1 103 ? 0.342 11.138 14.876 1.00 98.56 103 MET A C 1
ATOM 800 O O . MET A 1 103 ? 1.525 11.146 15.240 1.00 98.56 103 MET A O 1
ATOM 804 N N . PRO A 1 104 ? -0.521 10.226 15.368 1.00 98.50 104 PRO A N 1
ATOM 805 C CA . PRO A 1 104 ? -0.138 9.168 16.299 1.00 98.50 104 PRO A CA 1
ATOM 806 C C . PRO A 1 104 ? 0.594 8.036 15.558 1.00 98.50 104 PRO A C 1
ATOM 808 O O . PRO A 1 104 ? 0.020 6.978 15.298 1.00 98.50 104 PRO A O 1
ATOM 811 N N . ALA A 1 105 ? 1.861 8.261 15.203 1.00 98.69 105 ALA A N 1
ATOM 812 C CA . ALA A 1 105 ? 2.633 7.345 14.365 1.00 98.69 105 ALA A CA 1
ATOM 813 C C . ALA A 1 105 ? 3.681 6.517 15.125 1.00 98.69 105 ALA A C 1
ATOM 815 O O . ALA A 1 105 ? 4.394 7.037 15.987 1.00 98.69 105 ALA A O 1
ATOM 816 N N . ASP A 1 106 ? 3.806 5.249 14.731 1.00 98.81 106 ASP A N 1
ATOM 817 C CA . ASP A 1 106 ? 4.799 4.291 15.208 1.00 98.81 106 ASP A CA 1
ATOM 818 C C . ASP A 1 106 ? 5.754 3.906 14.067 1.00 98.81 106 ASP A C 1
ATOM 820 O O . ASP A 1 106 ? 5.334 3.508 12.977 1.00 98.81 106 ASP A O 1
ATOM 824 N N . GLY A 1 107 ? 7.056 4.034 14.327 1.00 98.31 107 GLY A N 1
ATOM 825 C CA . GLY A 1 107 ? 8.115 3.764 13.357 1.00 98.31 107 GLY A CA 1
ATOM 826 C C . GLY A 1 107 ? 8.771 2.404 13.563 1.00 98.31 107 GLY A C 1
ATOM 827 O O . GLY A 1 107 ? 9.214 2.087 14.668 1.00 98.31 107 GLY A O 1
ATOM 828 N N . HIS A 1 108 ? 8.904 1.642 12.481 1.00 98.25 108 HIS A N 1
ATOM 829 C CA . HIS A 1 108 ? 9.365 0.254 12.492 1.00 98.25 108 HIS A CA 1
ATOM 830 C C . HIS A 1 108 ? 10.655 0.084 11.686 1.00 98.25 108 HIS A C 1
ATOM 832 O O . HIS A 1 108 ? 10.930 0.828 10.743 1.00 98.25 108 HIS A O 1
ATOM 838 N N . GLY A 1 109 ? 11.476 -0.884 12.078 1.00 96.94 109 GLY A N 1
ATOM 839 C CA . GLY A 1 109 ? 12.594 -1.379 11.283 1.00 96.94 109 GLY A CA 1
ATOM 840 C C . GLY A 1 109 ? 12.181 -2.536 10.376 1.00 96.94 109 GLY A C 1
ATOM 841 O O . GLY A 1 109 ? 11.161 -3.188 10.586 1.00 96.94 109 GLY A O 1
ATOM 842 N N . ILE A 1 110 ? 13.013 -2.829 9.379 1.00 95.06 110 ILE A N 1
ATOM 843 C CA . ILE A 1 110 ? 12.808 -3.984 8.500 1.00 95.06 110 ILE A CA 1
ATOM 844 C C . ILE A 1 110 ? 12.871 -5.283 9.314 1.00 95.06 110 ILE A C 1
ATOM 846 O O . ILE A 1 110 ? 13.832 -5.517 10.047 1.00 95.06 110 ILE A O 1
ATOM 850 N N . GLY A 1 111 ? 11.860 -6.134 9.152 1.00 95.94 111 GLY A N 1
ATOM 851 C CA . GLY A 1 111 ? 11.678 -7.380 9.895 1.00 95.94 111 GLY A CA 1
ATOM 852 C C . GLY A 1 111 ? 10.888 -7.234 11.198 1.00 95.94 111 GLY A C 1
ATOM 853 O O . GLY A 1 111 ? 10.487 -8.256 11.759 1.00 95.94 111 GLY A O 1
ATOM 854 N N . ASP A 1 112 ? 10.624 -6.008 11.664 1.00 98.31 112 ASP A N 1
ATOM 855 C CA . ASP A 1 112 ? 9.739 -5.788 12.808 1.00 98.31 112 ASP A CA 1
ATOM 856 C C . ASP A 1 112 ? 8.310 -6.228 12.454 1.00 98.31 112 ASP A C 1
ATOM 858 O O . ASP A 1 112 ? 7.886 -6.197 11.293 1.00 98.31 112 ASP A O 1
ATOM 862 N N . ALA A 1 113 ? 7.556 -6.645 13.470 1.00 98.38 113 ALA A N 1
ATOM 863 C CA . ALA A 1 113 ? 6.166 -7.040 13.314 1.00 98.38 113 ALA A CA 1
ATOM 864 C C . ALA A 1 113 ? 5.289 -6.463 14.423 1.00 98.38 113 ALA A C 1
ATOM 866 O O . ALA A 1 113 ? 5.705 -6.366 15.578 1.00 98.38 113 ALA A O 1
ATOM 867 N N . PHE A 1 114 ? 4.054 -6.129 14.067 1.00 98.69 114 PHE A N 1
ATOM 868 C CA . PHE A 1 114 ? 3.049 -5.574 14.966 1.00 98.69 114 PHE A CA 1
ATOM 869 C C . PHE A 1 114 ? 1.662 -6.138 14.636 1.00 98.69 114 PHE A C 1
ATOM 871 O O . PHE A 1 114 ? 1.479 -6.854 13.650 1.00 98.69 114 PHE A O 1
ATOM 878 N N . SER A 1 115 ? 0.681 -5.847 15.488 1.00 98.56 115 SER A N 1
ATOM 879 C CA . SER A 1 115 ? -0.698 -6.295 15.299 1.00 98.56 115 SER A CA 1
ATOM 880 C C . SER A 1 115 ? -1.666 -5.129 15.392 1.00 98.56 115 SER A C 1
ATOM 882 O O . SER A 1 115 ? -1.509 -4.253 16.241 1.00 98.56 115 SER A O 1
ATOM 884 N N . VAL A 1 116 ? -2.683 -5.160 14.539 1.00 98.31 116 VAL A N 1
ATOM 885 C CA . VAL A 1 116 ? -3.809 -4.228 14.525 1.00 98.31 116 VAL A CA 1
ATOM 886 C C . VAL A 1 116 ? -5.066 -5.083 14.511 1.00 98.31 116 VAL A C 1
ATOM 888 O O . VAL A 1 116 ? -5.306 -5.809 13.550 1.00 98.31 116 VAL A O 1
ATOM 891 N N . GLY A 1 117 ? -5.832 -5.083 15.603 1.00 95.88 117 GLY A N 1
ATOM 892 C CA . GLY A 1 117 ? -6.973 -5.990 15.747 1.00 95.88 117 GLY A CA 1
ATOM 893 C C . GLY A 1 117 ? -6.587 -7.457 15.502 1.00 95.88 117 GLY A C 1
ATOM 894 O O . GLY A 1 117 ? -5.687 -7.989 16.152 1.00 95.88 117 GLY A O 1
ATOM 895 N N . GLY A 1 118 ? -7.275 -8.106 14.557 1.00 94.00 118 GLY A N 1
ATOM 896 C CA . GLY A 1 118 ? -7.011 -9.490 14.140 1.00 94.00 118 GLY A CA 1
ATOM 897 C C . GLY A 1 118 ? -5.946 -9.654 13.048 1.00 94.00 118 GLY A C 1
ATOM 898 O O . GLY A 1 118 ? -5.805 -10.756 12.521 1.00 94.00 118 GLY A O 1
ATOM 899 N N . VAL A 1 119 ? -5.234 -8.585 12.680 1.00 98.62 119 VAL A N 1
ATOM 900 C CA . VAL A 1 119 ? -4.260 -8.562 11.580 1.00 98.62 119 VAL A CA 1
ATOM 901 C C . VAL A 1 119 ? -2.840 -8.457 12.128 1.00 98.62 119 VAL A C 1
ATOM 903 O O . VAL A 1 119 ? -2.554 -7.607 12.975 1.00 98.62 119 VAL A O 1
ATOM 906 N N . ARG A 1 120 ? -1.929 -9.300 11.635 1.00 98.75 120 ARG A N 1
ATOM 907 C CA . ARG A 1 120 ? -0.488 -9.206 11.912 1.00 98.75 120 ARG A CA 1
ATOM 908 C C . ARG A 1 120 ? 0.217 -8.602 10.705 1.00 98.75 120 ARG A C 1
ATOM 910 O O . ARG A 1 120 ? 0.007 -9.043 9.585 1.00 98.75 120 ARG A O 1
ATOM 917 N N . VAL A 1 121 ? 1.069 -7.614 10.935 1.00 98.81 121 VAL A N 1
ATOM 918 C CA . VAL A 1 121 ? 1.833 -6.938 9.883 1.00 98.81 121 VAL A CA 1
ATOM 919 C C . VAL A 1 121 ? 3.317 -7.129 10.156 1.00 98.81 121 VAL A C 1
ATOM 921 O O . VAL A 1 121 ? 3.770 -6.887 11.272 1.00 98.81 121 VAL A O 1
ATOM 924 N N . THR A 1 122 ? 4.073 -7.569 9.152 1.00 98.69 122 THR A N 1
ATOM 925 C CA . THR A 1 122 ? 5.542 -7.624 9.176 1.00 98.69 122 THR A CA 1
ATOM 926 C C . THR A 1 122 ? 6.101 -6.645 8.155 1.00 98.69 122 THR A C 1
ATOM 928 O O . THR A 1 122 ? 5.670 -6.631 7.003 1.00 98.69 122 THR A O 1
ATOM 931 N N . VAL A 1 123 ? 7.073 -5.839 8.567 1.00 98.06 123 VAL A N 1
ATOM 932 C CA . VAL A 1 123 ? 7.724 -4.851 7.706 1.00 98.06 123 VAL A CA 1
ATOM 933 C C . VAL A 1 123 ? 8.753 -5.553 6.826 1.00 98.06 123 VAL A C 1
ATOM 935 O O . VAL A 1 123 ? 9.733 -6.111 7.322 1.00 98.06 123 VAL A O 1
ATOM 938 N N . THR A 1 124 ? 8.531 -5.553 5.516 1.00 95.19 124 THR A N 1
ATOM 939 C CA . THR A 1 124 ? 9.417 -6.177 4.528 1.00 95.19 124 THR A CA 1
ATOM 940 C C . THR A 1 124 ? 10.381 -5.159 3.940 1.00 95.19 124 THR A C 1
ATOM 942 O O . THR A 1 124 ? 10.162 -3.949 4.013 1.00 95.19 124 THR A O 1
ATOM 945 N N . ARG A 1 125 ? 11.477 -5.648 3.359 1.00 87.88 125 ARG A N 1
ATOM 946 C CA . ARG A 1 125 ? 12.491 -4.786 2.751 1.00 87.88 125 ARG A CA 1
ATOM 947 C C . ARG A 1 125 ? 11.901 -4.096 1.507 1.00 87.88 125 ARG A C 1
ATOM 949 O O . ARG A 1 125 ? 11.302 -4.807 0.704 1.00 87.88 125 ARG A O 1
ATOM 956 N N . PRO A 1 126 ? 12.079 -2.774 1.329 1.00 71.81 126 PRO A N 1
ATOM 957 C CA . PRO A 1 126 ? 11.744 -2.090 0.080 1.00 71.81 126 PRO A CA 1
ATOM 958 C C . PRO A 1 126 ? 12.921 -2.130 -0.901 1.00 71.81 126 PRO A C 1
ATOM 960 O O . PRO A 1 126 ? 14.061 -2.411 -0.515 1.00 71.81 126 PRO A O 1
ATOM 963 N N . THR A 1 127 ? 12.684 -1.663 -2.120 1.00 61.34 127 THR A N 1
ATOM 964 C CA . THR A 1 127 ? 13.736 -0.989 -2.895 1.00 61.34 127 THR A CA 1
ATOM 965 C C . THR A 1 127 ? 13.192 0.249 -3.579 1.00 61.34 127 THR A C 1
ATOM 967 O O . THR A 1 127 ? 12.993 0.264 -4.786 1.00 61.34 127 THR A O 1
ATOM 970 N N . THR A 1 128 ? 12.978 1.310 -2.824 1.00 57.00 128 THR A N 1
ATOM 971 C CA . THR A 1 128 ? 12.799 2.656 -3.387 1.00 57.00 128 THR A CA 1
ATOM 972 C C . THR A 1 128 ? 14.175 3.290 -3.669 1.00 57.00 128 THR A C 1
ATOM 974 O O . THR A 1 128 ? 15.213 2.802 -3.194 1.00 57.00 128 THR A O 1
ATOM 977 N N . PRO A 1 129 ? 14.262 4.350 -4.494 1.00 49.72 129 PRO A N 1
ATOM 978 C CA . PRO A 1 129 ? 15.526 4.816 -5.053 1.00 49.72 129 PRO A CA 1
ATOM 979 C C . PRO A 1 129 ? 16.309 5.719 -4.084 1.00 49.72 129 PRO A C 1
ATOM 981 O O . PRO A 1 129 ? 16.470 6.919 -4.295 1.00 49.72 129 PRO A O 1
ATOM 984 N N . GLY A 1 130 ? 16.944 5.125 -3.072 1.00 45.31 130 GLY A N 1
ATOM 985 C CA . GLY A 1 130 ? 17.943 5.789 -2.216 1.00 45.31 130 GLY A CA 1
ATOM 986 C C . GLY A 1 130 ? 19.268 6.153 -2.919 1.00 45.31 130 GLY A C 1
ATOM 987 O O . GLY A 1 130 ? 20.240 6.531 -2.268 1.00 45.31 130 GLY A O 1
ATOM 988 N N . ARG A 1 131 ? 19.361 6.032 -4.252 1.00 45.94 131 ARG A N 1
ATOM 989 C CA . ARG A 1 131 ? 20.626 6.135 -5.012 1.00 45.94 131 ARG A CA 1
ATOM 990 C C . ARG A 1 131 ? 20.701 7.264 -6.038 1.00 45.94 131 ARG A C 1
ATOM 992 O O . ARG A 1 131 ? 21.621 7.259 -6.853 1.00 45.94 131 ARG A O 1
ATOM 999 N N . MET A 1 132 ? 19.807 8.249 -5.999 1.00 47.06 132 MET A N 1
ATOM 1000 C CA . MET A 1 132 ? 19.984 9.450 -6.825 1.00 47.06 132 MET A CA 1
ATOM 1001 C C . MET A 1 132 ? 20.946 10.434 -6.137 1.00 47.06 132 MET A C 1
ATOM 1003 O O . MET A 1 132 ? 20.705 10.800 -4.984 1.00 47.06 132 MET A O 1
ATOM 1007 N N . PRO A 1 133 ? 22.038 10.880 -6.796 1.00 44.09 133 PRO A N 1
ATOM 1008 C CA . PRO A 1 133 ? 22.922 11.906 -6.250 1.00 44.09 133 PRO A CA 1
ATOM 1009 C C . PRO A 1 133 ? 22.131 13.188 -5.982 1.00 44.09 133 PRO A C 1
ATOM 1011 O O . PRO A 1 133 ? 21.511 13.730 -6.898 1.00 44.09 133 PRO A O 1
ATOM 1014 N N . ARG A 1 134 ? 22.150 13.680 -4.739 1.00 56.69 134 ARG A N 1
ATOM 1015 C CA . ARG A 1 134 ? 21.417 14.892 -4.353 1.00 56.69 134 ARG A CA 1
ATOM 1016 C C . ARG A 1 134 ? 22.345 16.103 -4.194 1.00 56.69 134 ARG A C 1
ATOM 1018 O O . ARG A 1 134 ? 23.514 15.932 -3.837 1.00 56.69 134 ARG A O 1
ATOM 1025 N N . PRO A 1 135 ? 21.847 17.330 -4.446 1.00 53.34 135 PRO A N 1
ATOM 1026 C CA . PRO A 1 135 ? 22.569 18.559 -4.132 1.00 53.34 135 PRO A CA 1
ATOM 1027 C C . PRO A 1 135 ? 22.988 18.623 -2.657 1.00 53.34 135 PRO A C 1
ATOM 1029 O O . PRO A 1 135 ? 22.306 18.097 -1.775 1.00 53.34 135 PRO A O 1
ATOM 1032 N N . ALA A 1 136 ? 24.097 19.310 -2.380 1.00 54.62 136 ALA A N 1
ATOM 1033 C CA . ALA A 1 136 ? 24.576 19.518 -1.016 1.00 54.62 136 ALA A CA 1
ATOM 1034 C C . ALA A 1 136 ? 23.506 20.205 -0.144 1.00 54.62 136 ALA A C 1
ATOM 1036 O O . ALA A 1 136 ? 22.907 21.196 -0.558 1.00 54.62 136 ALA A O 1
ATOM 1037 N N . GLY A 1 137 ? 23.290 19.685 1.067 1.00 64.31 137 GLY A N 1
ATOM 1038 C CA . GLY A 1 137 ? 22.292 20.194 2.017 1.00 64.31 137 GLY A CA 1
ATOM 1039 C C . GLY A 1 137 ? 20.966 19.430 2.029 1.00 64.31 137 GLY A C 1
ATOM 1040 O O . GLY A 1 137 ? 20.136 19.697 2.893 1.00 64.31 137 GLY A O 1
ATOM 1041 N N . GLN A 1 138 ? 20.768 18.462 1.129 1.00 68.56 138 GLN A N 1
ATOM 1042 C CA . GLN A 1 138 ? 19.638 17.535 1.204 1.00 68.56 138 GLN A CA 1
ATOM 1043 C C . GLN A 1 138 ? 19.983 16.303 2.049 1.00 68.56 138 GLN A C 1
ATOM 1045 O O . GLN A 1 138 ? 21.135 15.867 2.098 1.00 68.56 138 GLN A O 1
ATOM 1050 N N . ARG A 1 139 ? 18.969 15.739 2.716 1.00 75.56 139 ARG A N 1
ATOM 1051 C CA . ARG A 1 139 ? 19.085 14.490 3.476 1.00 75.56 139 ARG A CA 1
ATOM 1052 C C . ARG A 1 139 ? 19.510 13.343 2.554 1.00 75.56 139 ARG A C 1
ATOM 1054 O O . ARG A 1 139 ? 18.966 13.189 1.461 1.00 75.56 139 ARG A O 1
ATOM 1061 N N . THR A 1 140 ? 20.440 12.521 3.029 1.00 77.31 140 THR A N 1
ATOM 1062 C CA . THR A 1 140 ? 20.733 11.216 2.428 1.00 77.31 140 THR A CA 1
ATOM 1063 C C . THR A 1 140 ? 19.636 10.241 2.834 1.00 77.31 140 THR A C 1
ATOM 1065 O O . THR A 1 140 ? 19.408 10.048 4.026 1.00 77.31 140 THR A O 1
ATOM 1068 N N . PHE A 1 141 ? 18.956 9.659 1.850 1.00 78.12 141 PHE A N 1
ATOM 1069 C CA . PHE A 1 141 ? 17.965 8.614 2.083 1.00 78.12 141 PHE A CA 1
ATOM 1070 C C . PHE A 1 141 ? 18.664 7.263 2.167 1.00 78.12 141 PHE A C 1
ATOM 1072 O O . PHE A 1 141 ? 19.608 6.994 1.421 1.00 78.12 141 PHE A O 1
ATOM 1079 N N . HIS A 1 142 ? 18.202 6.445 3.095 1.00 82.94 142 HIS A N 1
ATOM 1080 C CA . HIS A 1 142 ? 18.665 5.094 3.338 1.00 82.94 142 HIS A CA 1
ATOM 1081 C C . HIS A 1 142 ? 17.613 4.094 2.860 1.00 82.94 142 HIS A C 1
ATOM 1083 O O . HIS A 1 142 ? 16.427 4.414 2.826 1.00 82.94 142 HIS A O 1
ATOM 1089 N N . ASP A 1 143 ? 18.033 2.877 2.517 1.00 81.19 143 ASP A N 1
ATOM 1090 C CA . ASP A 1 143 ? 17.106 1.837 2.054 1.00 81.19 143 ASP A CA 1
ATOM 1091 C C . ASP A 1 143 ? 16.026 1.547 3.119 1.00 81.19 143 ASP A C 1
ATOM 1093 O O . ASP A 1 143 ? 14.877 1.285 2.785 1.00 81.19 143 ASP A O 1
ATOM 1097 N N . GLU A 1 144 ? 16.357 1.656 4.410 1.00 86.25 144 GLU A N 1
ATOM 1098 C CA . GLU A 1 144 ? 15.417 1.506 5.528 1.00 86.25 144 GLU A CA 1
ATOM 1099 C C . GLU A 1 144 ? 14.422 2.666 5.724 1.00 86.25 144 GLU A C 1
ATOM 1101 O O . GLU A 1 144 ? 13.576 2.588 6.617 1.00 86.25 144 GLU A O 1
ATOM 1106 N N . ASP A 1 145 ? 14.502 3.735 4.925 1.00 89.69 145 ASP A N 1
ATOM 1107 C CA . ASP A 1 145 ? 13.514 4.824 4.943 1.00 89.69 145 ASP A CA 1
ATOM 1108 C C . ASP A 1 145 ? 12.226 4.466 4.208 1.00 89.69 145 ASP A C 1
ATOM 1110 O O . ASP A 1 145 ? 11.234 5.193 4.299 1.00 89.69 145 ASP A O 1
ATOM 1114 N N . SER A 1 146 ? 12.224 3.336 3.511 1.00 91.94 146 SER A N 1
ATOM 1115 C CA . SER A 1 146 ? 11.048 2.764 2.872 1.00 91.94 146 SER A CA 1
ATOM 1116 C C . SER A 1 146 ? 10.790 1.346 3.378 1.00 91.94 146 SER A C 1
ATOM 1118 O O . SER A 1 146 ? 11.626 0.741 4.060 1.00 91.94 146 SER A O 1
ATOM 1120 N N . CYS A 1 147 ? 9.626 0.792 3.075 1.00 95.00 147 CYS A N 1
ATOM 1121 C CA . CYS A 1 147 ? 9.309 -0.597 3.375 1.00 95.00 147 CYS A CA 1
ATOM 1122 C C . CYS A 1 147 ? 8.214 -1.153 2.468 1.00 95.00 147 CYS A C 1
ATOM 1124 O O . CYS A 1 147 ? 7.544 -0.419 1.751 1.00 95.00 147 CYS A O 1
ATOM 1126 N N . GLY A 1 148 ? 8.028 -2.468 2.545 1.00 96.25 148 GLY A N 1
ATOM 1127 C CA . GLY A 1 148 ? 6.750 -3.093 2.227 1.00 96.25 148 GLY A CA 1
ATOM 1128 C C . GLY A 1 148 ? 6.076 -3.642 3.487 1.00 96.25 148 GLY A C 1
ATOM 1129 O O . GLY A 1 148 ? 6.671 -3.681 4.569 1.00 96.25 148 GLY A O 1
ATOM 1130 N N . PHE A 1 149 ? 4.843 -4.117 3.346 1.00 98.38 149 PHE A N 1
ATOM 1131 C CA . PHE A 1 149 ? 4.056 -4.714 4.420 1.00 98.38 149 PHE A CA 1
ATOM 1132 C C . PHE A 1 149 ? 3.542 -6.093 4.024 1.00 98.38 149 PHE A C 1
ATOM 1134 O O . PHE A 1 149 ? 2.754 -6.237 3.091 1.00 98.38 149 PHE A O 1
ATOM 1141 N N . TRP A 1 150 ? 3.959 -7.110 4.771 1.00 98.56 150 TRP A N 1
ATOM 1142 C CA . TRP A 1 150 ? 3.384 -8.450 4.735 1.00 98.56 150 TRP A CA 1
ATOM 1143 C C . TRP A 1 150 ? 2.254 -8.533 5.761 1.00 98.56 150 TRP A C 1
ATOM 1145 O O . TRP A 1 150 ? 2.507 -8.466 6.966 1.00 98.56 150 TRP A O 1
ATOM 1155 N N . ILE A 1 151 ? 1.015 -8.615 5.285 1.00 98.81 151 ILE A N 1
ATOM 1156 C CA . ILE A 1 151 ? -0.212 -8.421 6.060 1.00 98.81 151 ILE A CA 1
ATOM 1157 C C . ILE A 1 151 ? -0.950 -9.757 6.153 1.00 98.81 151 ILE A C 1
ATOM 1159 O O . ILE A 1 151 ? -1.554 -10.232 5.194 1.00 98.81 151 ILE A O 1
ATOM 1163 N N . GLU A 1 152 ? -0.915 -10.367 7.328 1.00 98.69 152 GLU A N 1
ATOM 1164 C CA . GLU A 1 152 ? -1.545 -11.649 7.620 1.00 98.69 152 GLU A CA 1
ATOM 1165 C C . GLU A 1 152 ? -2.910 -11.414 8.275 1.00 98.69 152 GLU A C 1
ATOM 1167 O O . GLU A 1 152 ? -3.004 -10.868 9.380 1.00 98.69 152 GLU A O 1
ATOM 1172 N N . THR A 1 153 ? -3.972 -11.845 7.598 1.00 98.12 153 THR A N 1
ATOM 1173 C CA . THR A 1 153 ? -5.350 -11.836 8.109 1.00 98.12 153 THR A CA 1
ATOM 1174 C C . THR A 1 153 ? -5.812 -13.262 8.420 1.00 98.12 153 THR A C 1
ATOM 1176 O O . THR A 1 153 ? -5.140 -14.234 8.079 1.00 98.12 153 THR A O 1
ATOM 1179 N N . LEU A 1 154 ? -6.989 -13.417 9.036 1.00 95.94 154 LEU A N 1
ATOM 1180 C CA . LEU A 1 154 ? -7.587 -14.745 9.238 1.00 95.94 154 LEU A CA 1
ATOM 1181 C C . LEU A 1 154 ? -7.997 -15.438 7.928 1.00 95.94 154 LEU A C 1
ATOM 1183 O O . LEU A 1 154 ? -8.156 -16.656 7.921 1.00 95.94 154 LEU A O 1
ATOM 1187 N N . ASP A 1 155 ? -8.194 -14.676 6.850 1.00 97.00 155 ASP A N 1
ATOM 1188 C CA . ASP A 1 155 ? -8.710 -15.174 5.569 1.00 97.00 155 ASP A CA 1
ATOM 1189 C C . ASP A 1 155 ? -7.622 -15.364 4.505 1.00 97.00 155 ASP A C 1
ATOM 1191 O O . ASP A 1 155 ? -7.895 -15.949 3.461 1.00 97.00 155 ASP A O 1
ATOM 1195 N N . GLY A 1 156 ? -6.406 -14.876 4.757 1.00 96.75 156 GLY A N 1
ATOM 1196 C CA . GLY A 1 156 ? -5.301 -14.927 3.805 1.00 96.75 156 GLY A CA 1
ATOM 1197 C C . GLY A 1 156 ? -4.252 -13.846 4.045 1.00 96.75 156 GLY A C 1
ATOM 1198 O O . GLY A 1 156 ? -4.361 -13.028 4.968 1.00 96.75 156 GLY A O 1
ATOM 1199 N N . VAL A 1 157 ? -3.238 -13.854 3.191 1.00 98.44 157 VAL A N 1
ATOM 1200 C CA . VAL A 1 157 ? -2.078 -12.973 3.235 1.00 98.44 157 VAL A CA 1
ATOM 1201 C C . VAL A 1 157 ? -2.103 -11.986 2.076 1.00 98.44 157 VAL A C 1
ATOM 1203 O O . VAL A 1 157 ? -2.214 -12.366 0.913 1.00 98.44 157 VAL A O 1
ATOM 1206 N N . ILE A 1 158 ? -1.937 -10.710 2.408 1.00 98.56 158 ILE A N 1
ATOM 1207 C CA . ILE A 1 158 ? -1.795 -9.610 1.459 1.00 98.56 158 ILE A CA 1
ATOM 1208 C C . ILE A 1 158 ? -0.359 -9.107 1.552 1.00 98.56 158 ILE A C 1
ATOM 1210 O O . ILE A 1 158 ? 0.148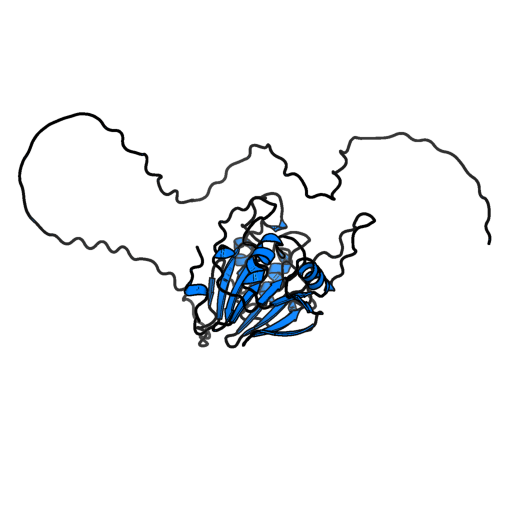 -8.881 2.651 1.00 98.56 158 ILE A O 1
ATOM 1214 N N . TRP A 1 159 ? 0.297 -8.888 0.420 1.00 97.94 159 TRP A N 1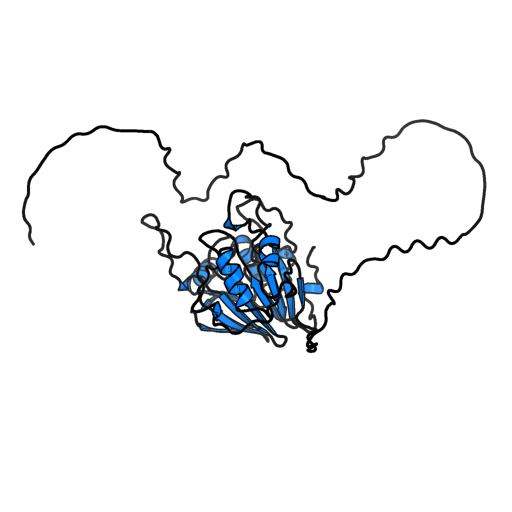
ATOM 1215 C CA . TRP A 1 159 ? 1.613 -8.265 0.398 1.00 97.94 159 TRP A CA 1
ATOM 1216 C C . TRP A 1 159 ? 1.578 -6.936 -0.352 1.00 97.94 159 TRP A C 1
ATOM 1218 O O . TRP A 1 159 ? 1.166 -6.872 -1.506 1.00 97.94 159 TRP A O 1
ATOM 1228 N N . ALA A 1 160 ? 2.013 -5.877 0.328 1.00 97.00 160 ALA A N 1
ATOM 1229 C CA . ALA A 1 160 ? 2.138 -4.527 -0.199 1.00 97.00 160 ALA A CA 1
ATOM 1230 C C . ALA A 1 160 ? 3.624 -4.126 -0.274 1.00 97.00 160 ALA A C 1
ATOM 1232 O O . ALA A 1 160 ? 4.155 -3.615 0.709 1.00 97.00 160 ALA A O 1
ATOM 1233 N N . PRO A 1 161 ? 4.335 -4.383 -1.383 1.00 94.50 161 PRO A N 1
ATOM 1234 C CA . PRO A 1 161 ? 5.760 -4.062 -1.523 1.00 94.50 161 PRO A CA 1
ATOM 1235 C C . PRO A 1 161 ? 6.068 -2.564 -1.726 1.00 94.50 161 PRO A C 1
ATOM 1237 O O . PRO A 1 161 ? 7.246 -2.204 -1.773 1.00 94.50 161 PRO A O 1
ATOM 1240 N N . GLY A 1 162 ? 5.050 -1.707 -1.866 1.00 91.38 162 GLY A N 1
ATOM 1241 C CA . GLY A 1 162 ? 5.212 -0.345 -2.390 1.00 91.38 162 GLY A CA 1
ATOM 1242 C C . GLY A 1 162 ? 5.536 -0.346 -3.889 1.00 91.38 162 GLY A C 1
ATOM 1243 O O . GLY A 1 162 ? 5.462 -1.388 -4.543 1.00 91.38 162 GLY A O 1
ATOM 1244 N N . ASP A 1 163 ? 5.930 0.803 -4.420 1.00 87.62 163 ASP A N 1
ATOM 1245 C CA . ASP A 1 163 ? 6.455 1.019 -5.779 1.00 87.62 163 ASP A CA 1
ATOM 1246 C C . ASP A 1 163 ? 7.964 0.700 -5.866 1.00 87.62 163 ASP A C 1
ATOM 1248 O O . ASP A 1 163 ? 8.820 1.480 -6.280 1.00 87.62 163 ASP A O 1
ATOM 1252 N N . SER A 1 164 ? 8.326 -0.493 -5.398 1.00 83.88 164 SER A N 1
ATOM 1253 C CA . SER A 1 164 ? 9.724 -0.904 -5.283 1.00 83.88 164 SER A CA 1
ATOM 1254 C C . SER A 1 164 ? 10.341 -1.310 -6.631 1.00 83.88 164 SER A C 1
ATOM 1256 O O . SER A 1 164 ? 9.686 -1.858 -7.510 1.00 83.88 164 SER A O 1
ATOM 1258 N N . ARG A 1 165 ? 11.674 -1.227 -6.738 1.00 89.12 165 ARG A N 1
ATOM 1259 C CA . ARG A 1 165 ? 12.465 -2.044 -7.682 1.00 89.12 165 ARG A CA 1
ATOM 1260 C C . ARG A 1 165 ? 12.385 -3.530 -7.326 1.00 89.12 165 ARG A C 1
ATOM 1262 O O . ARG A 1 165 ? 12.005 -3.910 -6.220 1.00 89.12 165 ARG A O 1
ATOM 1269 N N . LEU A 1 166 ? 12.774 -4.411 -8.247 1.00 91.12 166 LEU A N 1
ATOM 1270 C CA . LEU A 1 166 ? 12.800 -5.843 -7.952 1.00 91.12 166 LEU A CA 1
ATOM 1271 C C . LEU A 1 166 ? 14.063 -6.212 -7.158 1.00 91.12 166 LEU A C 1
ATOM 1273 O O . LEU A 1 166 ? 15.179 -6.089 -7.666 1.00 91.12 166 LEU A O 1
ATOM 1277 N N . ILE A 1 167 ? 13.892 -6.761 -5.952 1.00 91.25 167 ILE A N 1
ATOM 1278 C CA . ILE A 1 167 ? 14.971 -7.388 -5.174 1.00 91.25 167 ILE A CA 1
ATOM 1279 C C . ILE A 1 167 ? 14.912 -8.891 -5.393 1.00 91.25 167 ILE A C 1
ATOM 1281 O O . ILE A 1 167 ? 14.127 -9.582 -4.746 1.00 91.25 167 ILE A O 1
ATOM 1285 N N . ARG A 1 168 ? 15.744 -9.431 -6.278 1.00 93.12 168 ARG A N 1
ATOM 1286 C CA . ARG A 1 168 ? 15.660 -10.857 -6.630 1.00 93.12 168 ARG A CA 1
ATOM 1287 C C . ARG A 1 168 ? 15.873 -11.773 -5.424 1.00 93.12 168 ARG A C 1
ATOM 1289 O O . ARG A 1 168 ? 15.139 -12.737 -5.248 1.00 93.12 168 ARG A O 1
ATOM 1296 N N . GLU A 1 169 ? 16.801 -11.422 -4.539 1.00 91.94 169 GLU A N 1
ATOM 1297 C CA . GLU A 1 169 ? 17.147 -12.203 -3.344 1.00 91.94 169 GLU A CA 1
ATOM 1298 C C . GLU A 1 169 ? 16.130 -12.071 -2.202 1.00 91.94 169 GLU A C 1
ATOM 1300 O O . GLU A 1 169 ? 16.267 -12.747 -1.186 1.00 91.94 169 GLU A O 1
ATOM 1305 N N . HIS A 1 170 ? 15.143 -11.182 -2.333 1.00 92.00 170 HIS A N 1
ATOM 1306 C CA . HIS A 1 170 ? 14.064 -11.028 -1.364 1.00 92.00 170 HIS A CA 1
ATOM 1307 C C . HIS A 1 170 ? 12.733 -11.380 -2.016 1.00 92.00 170 HIS A C 1
ATOM 1309 O O . HIS A 1 170 ? 12.142 -12.402 -1.676 1.00 92.00 170 HIS A O 1
ATOM 1315 N N . HIS A 1 171 ? 12.300 -10.595 -2.999 1.00 94.69 171 HIS A N 1
ATOM 1316 C CA . HIS A 1 171 ? 10.966 -10.673 -3.571 1.00 94.69 171 HIS A CA 1
ATOM 1317 C C . HIS A 1 171 ? 10.652 -12.016 -4.228 1.00 94.69 171 HIS A C 1
ATOM 1319 O O . HIS A 1 171 ? 9.574 -12.556 -4.001 1.00 94.69 171 HIS A O 1
ATOM 1325 N N . LEU A 1 172 ? 11.603 -12.595 -4.967 1.00 94.88 172 LEU A N 1
ATOM 1326 C CA . LEU A 1 172 ? 11.402 -13.884 -5.644 1.00 94.88 172 LEU A CA 1
ATOM 1327 C C . LEU A 1 172 ? 11.512 -15.088 -4.693 1.00 94.88 172 LEU A C 1
ATOM 1329 O O . LEU A 1 172 ? 11.283 -16.222 -5.101 1.00 94.88 172 LEU A O 1
ATOM 1333 N N . THR A 1 173 ? 11.903 -14.857 -3.436 1.00 94.06 173 THR A N 1
ATOM 1334 C CA . THR A 1 173 ? 12.131 -15.912 -2.431 1.00 94.06 173 THR A CA 1
ATOM 1335 C C . THR A 1 173 ? 11.133 -15.877 -1.275 1.00 94.06 173 THR A C 1
ATOM 1337 O O . THR A 1 173 ? 11.127 -16.788 -0.446 1.00 94.06 173 THR A O 1
ATOM 1340 N N . MET A 1 174 ? 10.301 -14.833 -1.203 1.00 94.94 174 MET A N 1
ATOM 1341 C CA . MET A 1 174 ? 9.203 -14.756 -0.243 1.00 94.94 174 MET A CA 1
ATOM 1342 C C . MET A 1 174 ? 8.188 -15.879 -0.512 1.00 94.94 174 MET A C 1
ATOM 1344 O O . MET A 1 174 ? 8.067 -16.336 -1.649 1.00 94.94 174 MET A O 1
ATOM 1348 N N . PRO A 1 175 ? 7.435 -16.338 0.504 1.00 96.38 175 PRO A N 1
ATOM 1349 C CA . PRO A 1 175 ? 6.259 -17.167 0.266 1.00 96.38 175 PRO A CA 1
ATOM 1350 C C . PRO A 1 175 ? 5.279 -16.466 -0.684 1.00 96.38 175 PRO A C 1
ATOM 1352 O O . PRO A 1 175 ? 5.210 -15.238 -0.704 1.00 96.38 175 PRO A O 1
ATOM 1355 N N . THR A 1 176 ? 4.497 -17.238 -1.435 1.00 95.62 176 THR A N 1
ATOM 1356 C CA . THR A 1 176 ? 3.445 -16.684 -2.294 1.00 95.62 176 THR A CA 1
ATOM 1357 C C . THR A 1 176 ? 2.292 -16.148 -1.441 1.00 95.62 176 THR A C 1
ATOM 1359 O O . THR A 1 176 ? 1.737 -16.926 -0.658 1.00 95.62 176 THR A O 1
ATOM 1362 N N . PRO A 1 177 ? 1.951 -14.845 -1.529 1.00 96.50 177 PRO A N 1
ATOM 1363 C CA . PRO A 1 177 ? 0.780 -14.296 -0.850 1.00 96.50 177 PRO A CA 1
ATOM 1364 C C . PRO A 1 177 ? -0.507 -14.699 -1.582 1.00 96.50 177 PRO A C 1
ATOM 1366 O O . PRO A 1 177 ? -0.463 -15.088 -2.746 1.00 96.50 177 PRO A O 1
ATOM 1369 N N . ASP A 1 178 ? -1.660 -14.556 -0.929 1.00 95.88 178 ASP A N 1
ATOM 1370 C CA . ASP A 1 178 ? -2.953 -14.726 -1.602 1.00 95.88 178 ASP A CA 1
ATOM 1371 C C . ASP A 1 178 ? -3.262 -13.521 -2.506 1.00 95.88 178 ASP A C 1
ATOM 1373 O O . ASP A 1 178 ? -3.796 -13.687 -3.598 1.00 95.88 178 ASP A O 1
ATOM 1377 N N . ALA A 1 179 ? -2.882 -12.307 -2.084 1.00 96.06 179 ALA A N 1
ATOM 1378 C CA . ALA A 1 179 ? -2.991 -11.091 -2.890 1.00 96.06 179 ALA A CA 1
ATOM 1379 C C . ALA A 1 179 ? -1.701 -10.261 -2.848 1.00 96.06 179 ALA A C 1
ATOM 1381 O O . ALA A 1 179 ? -1.106 -10.062 -1.786 1.00 96.06 179 ALA A O 1
ATOM 1382 N N . LEU A 1 180 ? -1.296 -9.725 -3.996 1.00 95.38 180 LEU A N 1
ATOM 1383 C CA . LEU A 1 180 ? -0.115 -8.879 -4.147 1.00 95.38 180 LEU A CA 1
ATOM 1384 C C . LEU A 1 180 ? -0.535 -7.510 -4.694 1.00 95.38 180 LEU A C 1
ATOM 1386 O O . LEU A 1 180 ? -1.071 -7.428 -5.798 1.00 95.38 180 LEU A O 1
ATOM 1390 N N . LEU A 1 181 ? -0.298 -6.439 -3.926 1.00 95.44 181 LEU A N 1
ATOM 1391 C CA . LEU A 1 181 ? -0.522 -5.061 -4.377 1.00 95.44 181 LEU A CA 1
ATOM 1392 C C . LEU A 1 181 ? 0.620 -4.689 -5.316 1.00 95.44 181 LEU A C 1
ATOM 1394 O O . LEU A 1 181 ? 1.724 -4.352 -4.892 1.00 95.44 181 LEU A O 1
ATOM 1398 N N . PHE A 1 182 ? 0.368 -4.837 -6.604 1.00 92.75 182 PHE A N 1
ATOM 1399 C CA . PHE A 1 182 ? 1.403 -4.999 -7.602 1.00 92.75 182 PHE A CA 1
ATOM 1400 C C . PHE A 1 182 ? 1.606 -3.714 -8.405 1.00 92.75 182 PHE A C 1
ATOM 1402 O O . PHE A 1 182 ? 0.806 -3.375 -9.273 1.00 92.75 182 PHE A O 1
ATOM 1409 N N . ASP A 1 183 ? 2.693 -3.008 -8.120 1.00 90.69 183 ASP A N 1
ATOM 1410 C CA . ASP A 1 183 ? 3.157 -1.897 -8.944 1.00 90.69 183 ASP A CA 1
ATOM 1411 C C . ASP A 1 183 ? 4.079 -2.412 -10.054 1.00 90.69 183 ASP A C 1
ATOM 1413 O O . ASP A 1 183 ? 4.862 -3.334 -9.840 1.00 90.69 183 ASP A O 1
ATOM 1417 N N . PHE A 1 184 ? 4.014 -1.802 -11.232 1.00 90.69 184 PHE A N 1
ATOM 1418 C CA . PHE A 1 184 ? 5.112 -1.849 -12.185 1.00 90.69 184 PHE A CA 1
ATOM 1419 C C . PHE A 1 184 ? 5.039 -0.641 -13.103 1.00 90.69 184 PHE A C 1
ATOM 1421 O O . PHE A 1 184 ? 3.961 -0.152 -13.408 1.00 90.69 184 PHE A O 1
ATOM 1428 N N . SER A 1 185 ? 6.190 -0.224 -13.610 1.00 88.81 185 SER A N 1
ATOM 1429 C CA . SER A 1 185 ? 6.327 0.653 -14.767 1.00 88.81 185 SER A CA 1
ATOM 1430 C C . SER A 1 185 ? 7.716 0.463 -15.355 1.00 88.81 185 SER A C 1
ATOM 1432 O O . SER A 1 185 ? 8.635 0.059 -14.638 1.00 88.81 185 SER A O 1
ATOM 1434 N N . ASP A 1 186 ? 7.894 0.732 -16.651 1.00 85.81 186 ASP A N 1
ATOM 1435 C CA . ASP A 1 186 ? 9.219 0.680 -17.282 1.00 85.81 186 ASP A CA 1
ATOM 1436 C C . ASP A 1 186 ? 10.023 1.948 -16.960 1.00 85.81 186 ASP A C 1
ATOM 1438 O O . ASP A 1 186 ? 10.309 2.800 -17.801 1.00 85.81 186 ASP A O 1
ATOM 1442 N N . SER A 1 187 ? 10.319 2.106 -15.673 1.00 86.44 187 SER A N 1
ATOM 1443 C CA . SER A 1 187 ? 11.102 3.195 -15.117 1.00 86.44 187 SER A CA 1
ATOM 1444 C C . SER A 1 187 ? 12.114 2.647 -14.121 1.00 86.44 187 SER A C 1
ATOM 1446 O O . SER A 1 187 ? 11.954 1.567 -13.552 1.00 86.44 187 SER A O 1
ATOM 1448 N N . GLU A 1 188 ? 13.180 3.408 -13.881 1.00 81.81 188 GLU A N 1
ATOM 1449 C CA . GLU A 1 188 ? 14.218 2.973 -12.956 1.00 81.81 188 GLU A CA 1
ATOM 1450 C C . GLU A 1 188 ? 13.764 2.974 -11.493 1.00 81.81 188 GLU A C 1
ATOM 1452 O O . GLU A 1 188 ? 14.549 2.560 -10.653 1.00 81.81 188 GLU A O 1
ATOM 1457 N N . TRP A 1 189 ? 12.573 3.460 -11.139 1.00 82.50 189 TRP A N 1
ATOM 1458 C CA . TRP A 1 189 ? 12.117 3.506 -9.744 1.00 82.50 189 TRP A CA 1
ATOM 1459 C C . TRP A 1 189 ? 11.268 2.284 -9.356 1.00 82.50 189 TRP A C 1
ATOM 1461 O O . TRP A 1 189 ? 11.311 1.888 -8.199 1.00 82.50 189 TRP A O 1
ATOM 1471 N N . HIS A 1 190 ? 10.665 1.605 -10.337 1.00 89.50 190 HIS A N 1
ATOM 1472 C CA . HIS A 1 190 ? 9.676 0.538 -10.151 1.00 89.50 190 HIS A CA 1
ATOM 1473 C C . HIS A 1 190 ? 10.247 -0.838 -10.538 1.00 89.50 190 HIS A C 1
ATOM 1475 O O . HIS A 1 190 ? 11.428 -0.978 -10.882 1.00 89.50 190 HIS A O 1
ATOM 1481 N N . PHE A 1 191 ? 9.408 -1.882 -10.538 1.00 88.75 191 PHE A N 1
ATOM 1482 C CA . PHE A 1 191 ? 9.823 -3.237 -10.917 1.00 88.75 191 PHE A CA 1
ATOM 1483 C C . PHE A 1 191 ? 10.382 -3.368 -12.334 1.00 88.75 191 PHE A C 1
ATOM 1485 O O . PHE A 1 191 ? 11.109 -4.334 -12.562 1.00 88.75 191 PHE A O 1
ATOM 1492 N N . THR A 1 192 ? 10.129 -2.432 -13.258 1.00 92.38 192 THR A N 1
ATOM 1493 C CA . THR A 1 192 ? 10.272 -2.620 -14.719 1.00 92.38 192 THR A CA 1
ATOM 1494 C C . THR A 1 192 ? 9.320 -3.684 -15.258 1.00 92.38 192 THR A C 1
ATOM 1496 O O . THR A 1 192 ? 8.764 -4.481 -14.500 1.00 92.38 192 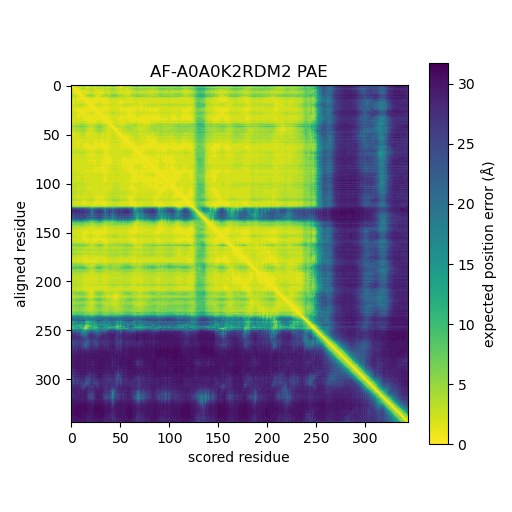THR A O 1
ATOM 1499 N N . PHE A 1 193 ? 9.127 -3.728 -16.576 1.00 92.44 193 PHE A N 1
ATOM 1500 C CA . PHE A 1 193 ? 8.333 -4.793 -17.187 1.00 92.44 193 PHE A CA 1
ATOM 1501 C C . PHE A 1 193 ? 8.949 -6.180 -16.933 1.00 92.44 193 PHE A C 1
ATOM 1503 O O . PHE A 1 193 ? 8.272 -7.086 -16.452 1.00 92.44 193 PHE A O 1
ATOM 1510 N N . ASP A 1 194 ? 10.255 -6.332 -17.170 1.00 93.69 194 ASP A N 1
ATOM 1511 C CA . ASP A 1 194 ? 10.950 -7.610 -16.977 1.00 93.69 194 ASP A CA 1
ATOM 1512 C C . ASP A 1 194 ? 10.907 -8.061 -15.511 1.00 93.69 194 ASP A C 1
ATOM 1514 O O . ASP A 1 194 ? 10.635 -9.226 -15.212 1.00 93.69 194 ASP A O 1
ATOM 1518 N N . GLY A 1 195 ? 11.119 -7.130 -14.575 1.00 94.06 195 GLY A N 1
ATOM 1519 C CA . GLY A 1 195 ? 11.036 -7.453 -13.155 1.00 94.06 195 GLY A CA 1
ATOM 1520 C C . GLY A 1 195 ? 9.612 -7.767 -12.694 1.00 94.06 195 GLY A C 1
ATOM 1521 O O . GLY A 1 195 ? 9.437 -8.637 -11.842 1.00 94.06 195 GLY A O 1
ATOM 1522 N N . ALA A 1 196 ? 8.590 -7.148 -13.290 1.00 93.31 196 ALA A N 1
ATOM 1523 C CA . ALA A 1 196 ? 7.198 -7.516 -13.056 1.00 93.31 196 ALA A CA 1
ATOM 1524 C C . ALA A 1 196 ? 6.899 -8.949 -13.525 1.00 93.31 196 ALA A C 1
ATOM 1526 O O . ALA A 1 196 ? 6.284 -9.723 -12.792 1.00 93.31 196 ALA A O 1
ATOM 1527 N N . VAL A 1 197 ? 7.393 -9.346 -14.701 1.00 94.12 197 VAL A N 1
ATOM 1528 C CA . VAL A 1 197 ? 7.257 -10.725 -15.197 1.00 94.12 197 VAL A CA 1
ATOM 1529 C C . VAL A 1 197 ? 7.955 -11.719 -14.261 1.00 94.12 197 VAL A C 1
ATOM 1531 O O . VAL A 1 197 ? 7.372 -12.748 -13.917 1.00 94.12 197 VAL A O 1
ATOM 1534 N N . GLU A 1 198 ? 9.175 -11.421 -13.800 1.00 95.50 198 GLU A N 1
ATOM 1535 C CA . GLU A 1 198 ? 9.880 -12.257 -12.816 1.00 95.50 198 GLU A CA 1
ATOM 1536 C C . GLU A 1 198 ? 9.098 -12.379 -11.498 1.00 95.50 198 GLU A C 1
ATOM 1538 O O . GLU A 1 198 ? 8.912 -13.488 -10.994 1.00 95.50 198 GLU A O 1
ATOM 1543 N N . MET A 1 199 ? 8.608 -11.257 -10.964 1.00 94.56 199 MET A N 1
ATOM 1544 C CA . MET A 1 199 ? 7.840 -11.198 -9.719 1.00 94.56 199 MET A CA 1
ATOM 1545 C C . MET A 1 199 ? 6.544 -12.008 -9.807 1.00 94.56 199 MET A C 1
ATOM 1547 O O . MET A 1 199 ? 6.283 -12.854 -8.955 1.00 94.56 199 MET A O 1
ATOM 1551 N N . ALA A 1 200 ? 5.750 -11.787 -10.853 1.00 93.69 200 ALA A N 1
ATOM 1552 C CA . ALA A 1 200 ? 4.497 -12.501 -11.069 1.00 93.69 200 ALA A CA 1
ATOM 1553 C C . ALA A 1 200 ? 4.725 -14.012 -11.240 1.00 93.69 200 ALA A C 1
ATOM 1555 O O . ALA A 1 200 ? 3.986 -14.822 -10.687 1.00 93.69 200 ALA A O 1
ATOM 1556 N N . ASN A 1 201 ? 5.786 -14.411 -11.946 1.00 94.31 201 ASN A N 1
ATOM 1557 C CA . ASN A 1 201 ? 6.098 -15.824 -12.162 1.00 94.31 201 ASN A CA 1
ATOM 1558 C C . ASN A 1 201 ? 6.685 -16.521 -10.924 1.00 94.31 201 ASN A C 1
ATOM 1560 O O . ASN A 1 201 ? 6.577 -17.743 -10.819 1.00 94.31 201 ASN A O 1
ATOM 1564 N N . ALA A 1 202 ? 7.284 -15.778 -9.988 1.00 95.00 202 ALA A N 1
ATOM 1565 C CA . ALA A 1 202 ? 7.670 -16.304 -8.677 1.00 95.00 202 ALA A CA 1
ATOM 1566 C C . ALA A 1 202 ? 6.462 -16.516 -7.746 1.00 95.00 202 ALA A C 1
ATOM 1568 O O . ALA A 1 202 ? 6.524 -17.353 -6.846 1.00 95.00 202 ALA A O 1
ATOM 1569 N N . HIS A 1 203 ? 5.355 -15.812 -8.005 1.00 94.06 203 HIS A N 1
ATOM 1570 C CA . HIS A 1 203 ? 4.116 -15.850 -7.223 1.00 94.06 203 HIS A CA 1
ATOM 1571 C C . HIS A 1 203 ? 2.898 -16.219 -8.090 1.00 94.06 203 HIS A C 1
ATOM 1573 O O . HIS A 1 203 ? 1.921 -15.474 -8.119 1.00 94.06 203 HIS A O 1
ATOM 1579 N N . PRO A 1 204 ? 2.915 -17.368 -8.798 1.00 91.06 204 PRO A N 1
ATOM 1580 C CA . PRO A 1 204 ? 1.946 -17.676 -9.860 1.00 91.06 204 PRO A CA 1
ATOM 1581 C C . PRO A 1 204 ? 0.513 -17.931 -9.363 1.00 91.06 204 PRO A C 1
ATOM 1583 O O . PRO A 1 204 ? -0.417 -17.989 -10.174 1.00 91.06 204 PRO A O 1
ATOM 1586 N N . ASP A 1 205 ? 0.348 -18.119 -8.053 1.00 90.81 205 ASP A N 1
ATOM 1587 C CA . ASP A 1 205 ? -0.935 -18.369 -7.394 1.00 90.81 205 ASP A CA 1
ATOM 1588 C C . ASP A 1 205 ? -1.495 -17.119 -6.682 1.00 90.81 205 ASP A C 1
ATOM 1590 O O . ASP A 1 205 ? -2.597 -17.185 -6.144 1.00 90.81 205 ASP A O 1
ATOM 1594 N N . ALA A 1 206 ? -0.766 -15.994 -6.671 1.00 92.25 206 ALA A N 1
ATOM 1595 C CA . ALA A 1 206 ? -1.218 -14.752 -6.046 1.00 92.25 206 ALA A CA 1
ATOM 1596 C C . ALA A 1 206 ? -2.167 -13.972 -6.967 1.00 92.25 206 ALA A C 1
ATOM 1598 O O . ALA A 1 206 ? -1.864 -13.777 -8.144 1.00 92.25 206 ALA A O 1
ATOM 1599 N N . ASP A 1 207 ? -3.261 -13.431 -6.429 1.00 91.62 207 ASP A N 1
ATOM 1600 C CA . ASP A 1 207 ? -4.061 -12.435 -7.145 1.00 91.62 207 ASP A CA 1
ATOM 1601 C C . ASP A 1 207 ? -3.270 -11.120 -7.257 1.00 91.62 207 ASP A C 1
ATOM 1603 O O . ASP A 1 207 ? -2.904 -10.499 -6.254 1.00 91.62 207 ASP A O 1
ATOM 1607 N N . LEU A 1 208 ? -2.998 -10.689 -8.491 1.00 92.19 208 LEU A N 1
ATOM 1608 C CA . LEU A 1 208 ? -2.234 -9.474 -8.771 1.00 92.19 208 LEU A CA 1
ATOM 1609 C C . LEU A 1 208 ? -3.173 -8.264 -8.832 1.00 92.19 208 LEU A C 1
ATOM 1611 O O . LEU A 1 208 ? -3.964 -8.109 -9.763 1.00 92.19 208 LEU A O 1
ATOM 1615 N N . LEU A 1 209 ? -3.075 -7.377 -7.847 1.00 92.06 209 LEU A N 1
ATOM 1616 C CA . LEU A 1 209 ? -3.878 -6.159 -7.774 1.00 92.06 209 LEU A CA 1
ATOM 1617 C C . LEU A 1 209 ? -3.042 -4.984 -8.271 1.00 92.06 209 LEU A C 1
ATOM 1619 O O . LEU A 1 209 ? -2.300 -4.379 -7.498 1.00 92.06 209 LEU A O 1
ATOM 1623 N N . LEU A 1 210 ? -3.131 -4.711 -9.575 1.00 91.00 210 LEU A N 1
ATOM 1624 C CA . LEU A 1 210 ? -2.331 -3.672 -10.219 1.00 91.00 210 LEU A CA 1
ATOM 1625 C C . LEU A 1 210 ? -2.738 -2.278 -9.745 1.00 91.00 210 LEU A C 1
ATOM 1627 O O . LEU A 1 210 ? -3.924 -1.946 -9.761 1.00 91.00 210 LEU A O 1
ATOM 1631 N N . HIS A 1 211 ? -1.753 -1.458 -9.390 1.00 89.88 211 HIS A N 1
ATOM 1632 C CA . HIS A 1 211 ? -1.949 -0.092 -8.897 1.00 89.88 211 HIS A CA 1
ATOM 1633 C C . HIS A 1 211 ? -0.911 0.872 -9.485 1.00 89.88 211 HIS A C 1
ATOM 1635 O O . HIS A 1 211 ? -0.138 0.469 -10.353 1.00 89.88 211 HIS A O 1
ATOM 1641 N N . HIS A 1 212 ? -0.941 2.143 -9.068 1.00 86.31 212 HIS A N 1
ATOM 1642 C CA . HIS A 1 212 ? -0.091 3.250 -9.552 1.00 86.31 212 HIS A CA 1
ATOM 1643 C C . HIS A 1 212 ? -0.401 3.722 -10.988 1.00 86.31 212 HIS A C 1
ATOM 1645 O O . HIS A 1 212 ? -0.589 4.916 -11.234 1.00 86.31 212 HIS A O 1
ATOM 1651 N N . TRP A 1 213 ? -0.576 2.787 -11.924 1.00 87.62 213 TRP A N 1
ATOM 1652 C CA . TRP A 1 213 ? -0.879 3.058 -13.330 1.00 87.62 213 TRP A CA 1
ATOM 1653 C C . TRP A 1 213 ? -2.220 3.785 -13.550 1.00 87.62 213 TRP A C 1
ATOM 1655 O O . TRP A 1 213 ? -3.164 3.681 -12.759 1.00 87.62 213 TRP A O 1
ATOM 1665 N N . GLY A 1 214 ? -2.316 4.527 -14.659 1.00 84.88 214 GLY A N 1
ATOM 1666 C CA . GLY A 1 214 ? -3.580 5.072 -15.180 1.00 84.88 214 GLY A CA 1
ATOM 1667 C C . GLY A 1 214 ? -4.253 6.133 -14.302 1.00 84.88 214 GLY A C 1
ATOM 1668 O O . GLY A 1 214 ? -5.385 6.527 -14.580 1.00 84.88 214 GLY A O 1
ATOM 1669 N N . SER A 1 215 ? -3.576 6.593 -13.246 1.00 87.69 215 SER A N 1
ATOM 1670 C CA . SER A 1 215 ? -4.139 7.513 -12.254 1.00 87.69 215 SER A CA 1
ATOM 1671 C C . SER A 1 215 ? -3.720 8.970 -12.474 1.00 87.69 215 SER A C 1
ATOM 1673 O O . SER A 1 215 ? -4.467 9.877 -12.114 1.00 87.69 215 SER A O 1
ATOM 1675 N N . VAL A 1 216 ? -2.569 9.213 -13.107 1.00 91.00 216 VAL A N 1
ATOM 1676 C CA . VAL A 1 216 ? -1.976 10.550 -13.283 1.00 91.00 216 VAL A CA 1
ATOM 1677 C C . VAL A 1 216 ? -2.008 10.968 -14.753 1.00 91.00 216 VAL A C 1
ATOM 1679 O O . VAL A 1 216 ? -1.623 10.200 -15.631 1.00 91.00 216 VAL A O 1
ATOM 1682 N N . ASP A 1 217 ? -2.421 12.205 -15.032 1.00 92.12 217 ASP A N 1
ATOM 1683 C CA . ASP A 1 217 ? -2.390 12.806 -16.371 1.00 92.12 217 ASP A CA 1
ATOM 1684 C C . ASP A 1 217 ? -0.970 13.295 -16.684 1.00 92.12 217 ASP A C 1
ATOM 1686 O O . ASP A 1 217 ? -0.625 14.477 -16.598 1.00 92.12 217 ASP A O 1
ATOM 1690 N 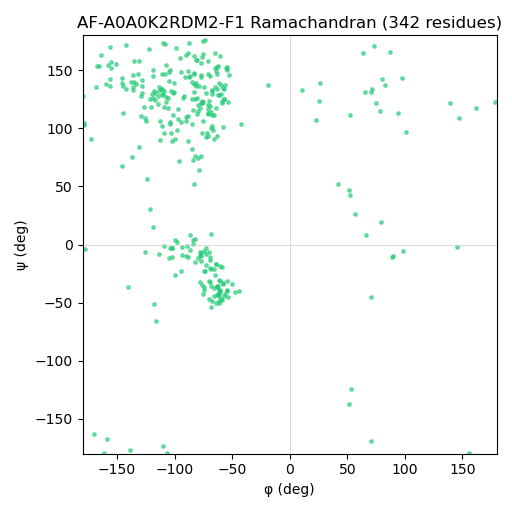N . SER A 1 218 ? -0.093 12.333 -16.962 1.00 89.31 218 SER A N 1
ATOM 1691 C CA . SER A 1 218 ? 1.299 12.596 -17.309 1.00 89.31 218 SER A CA 1
ATOM 1692 C C . SER A 1 218 ? 1.807 11.579 -18.328 1.00 89.31 218 SER A C 1
ATOM 1694 O O . SER A 1 218 ? 2.679 10.781 -18.005 1.00 89.31 218 SER A O 1
ATOM 1696 N N . PRO A 1 219 ? 1.296 11.582 -19.572 1.00 86.06 219 PRO A N 1
ATOM 1697 C CA . PRO A 1 219 ? 1.536 10.509 -20.548 1.00 86.06 219 PRO A CA 1
ATOM 1698 C C . PRO A 1 219 ? 3.012 10.297 -20.926 1.00 86.06 219 PRO A C 1
ATOM 1700 O O . PRO A 1 219 ? 3.379 9.248 -21.441 1.00 86.06 219 PRO A O 1
ATOM 1703 N N . GLU A 1 220 ? 3.870 11.287 -20.673 1.00 88.25 220 GLU A N 1
ATOM 1704 C CA . GLU A 1 220 ? 5.307 11.234 -20.970 1.00 88.25 220 GLU A CA 1
ATOM 1705 C C . GLU A 1 220 ? 6.161 10.861 -19.741 1.00 88.25 220 GLU A C 1
ATOM 1707 O O . GLU A 1 220 ? 7.391 10.847 -19.824 1.00 88.25 220 GLU A O 1
ATOM 1712 N N . PHE A 1 221 ? 5.540 10.592 -18.585 1.00 87.75 221 PHE A N 1
ATOM 1713 C CA . PHE A 1 221 ? 6.239 10.254 -17.348 1.00 87.75 221 PHE A CA 1
ATOM 1714 C C . PHE A 1 221 ? 6.039 8.780 -16.995 1.00 87.75 221 PHE A C 1
ATOM 1716 O O . PHE A 1 221 ? 5.047 8.394 -16.384 1.00 87.75 221 PHE A O 1
ATOM 1723 N N . ALA A 1 222 ? 7.011 7.951 -17.382 1.00 88.44 222 ALA A N 1
ATOM 1724 C CA . ALA A 1 222 ? 6.947 6.490 -17.296 1.00 88.44 222 ALA A CA 1
ATOM 1725 C C . ALA A 1 222 ? 6.386 5.892 -15.980 1.00 88.44 222 ALA A C 1
ATOM 1727 O O . ALA A 1 222 ? 5.607 4.949 -16.105 1.00 88.44 222 ALA A O 1
ATOM 1728 N N . PRO A 1 223 ? 6.687 6.417 -14.769 1.00 87.69 223 PRO A N 1
ATOM 1729 C CA . PRO A 1 223 ? 6.212 5.859 -13.491 1.00 87.69 223 PRO A CA 1
ATOM 1730 C C . PRO A 1 223 ? 4.726 5.524 -13.417 1.00 87.69 223 PRO A C 1
ATOM 1732 O O . PRO A 1 223 ? 4.366 4.462 -12.932 1.00 87.69 223 PRO A O 1
ATOM 1735 N N . PHE A 1 224 ? 3.871 6.386 -13.971 1.00 87.88 224 PHE A N 1
ATOM 1736 C CA . PHE A 1 224 ? 2.414 6.263 -13.857 1.00 87.88 224 PHE A CA 1
ATOM 1737 C C . PHE A 1 224 ? 1.740 5.635 -15.093 1.00 87.88 224 PHE A C 1
ATOM 1739 O O . PHE A 1 224 ? 0.511 5.578 -15.166 1.00 87.88 224 PHE A O 1
ATOM 1746 N N . ASN A 1 225 ? 2.513 5.201 -16.099 1.00 87.44 225 ASN A N 1
ATOM 1747 C CA . ASN A 1 225 ? 1.996 4.856 -17.436 1.00 87.44 225 ASN A CA 1
ATOM 1748 C C . ASN A 1 225 ? 2.289 3.415 -17.863 1.00 87.44 225 ASN A C 1
ATOM 1750 O O . ASN A 1 225 ? 2.465 3.133 -19.049 1.00 87.44 225 ASN A O 1
ATOM 1754 N N . ALA A 1 226 ? 2.359 2.493 -16.910 1.00 87.56 226 ALA A N 1
ATOM 1755 C CA . ALA A 1 226 ? 2.390 1.081 -17.250 1.00 87.56 226 ALA A CA 1
ATOM 1756 C C . ALA A 1 226 ? 1.096 0.644 -17.943 1.00 87.56 226 ALA A C 1
ATOM 1758 O O . ALA A 1 226 ? 0.016 1.146 -17.631 1.00 87.56 226 ALA A O 1
ATOM 1759 N N . ASP A 1 227 ? 1.216 -0.310 -18.866 1.00 87.31 227 ASP A N 1
ATOM 1760 C CA . ASP A 1 227 ? 0.082 -0.932 -19.545 1.00 87.31 227 ASP A CA 1
ATOM 1761 C C . ASP A 1 227 ? -0.167 -2.335 -18.959 1.00 87.31 227 ASP A C 1
ATOM 1763 O O . ASP A 1 227 ? 0.576 -3.271 -19.281 1.00 87.31 227 ASP A O 1
ATOM 1767 N N . PRO A 1 228 ? -1.196 -2.514 -18.109 1.00 85.50 228 PRO A N 1
ATOM 1768 C CA . PRO A 1 228 ? -1.584 -3.804 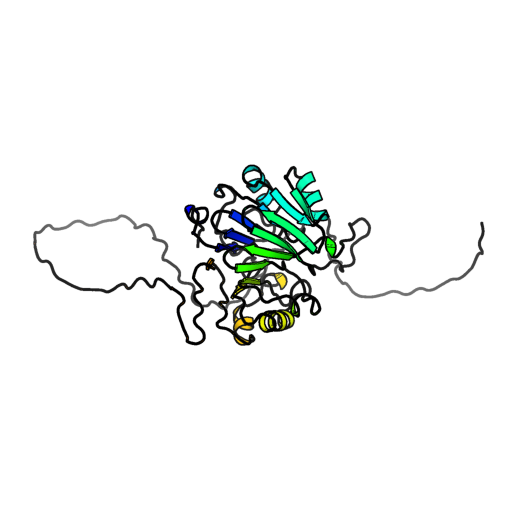-17.539 1.00 85.50 228 PRO A CA 1
ATOM 1769 C C . PRO A 1 228 ? -1.740 -4.947 -18.538 1.00 85.50 228 PRO A C 1
ATOM 1771 O O . PRO A 1 228 ? -1.465 -6.100 -18.193 1.00 85.50 228 PRO A O 1
ATOM 1774 N N . ASP A 1 229 ? -2.200 -4.653 -19.757 1.00 84.81 229 ASP A N 1
ATOM 1775 C CA . ASP A 1 229 ? -2.488 -5.690 -20.745 1.00 84.81 229 ASP A CA 1
ATOM 1776 C C . ASP A 1 229 ? -1.192 -6.329 -21.254 1.00 84.81 229 ASP A C 1
ATOM 1778 O O . ASP A 1 229 ? -1.146 -7.539 -21.476 1.00 84.81 229 ASP A O 1
ATOM 1782 N N . THR A 1 230 ? -0.095 -5.565 -21.305 1.00 87.00 230 THR A N 1
ATOM 1783 C CA . THR A 1 230 ? 1.226 -6.108 -21.662 1.00 87.00 230 THR A CA 1
ATOM 1784 C C . THR A 1 230 ? 1.719 -7.152 -20.662 1.00 87.00 230 THR A C 1
ATOM 1786 O O . THR A 1 230 ? 2.354 -8.132 -21.055 1.00 87.00 230 THR A O 1
ATOM 1789 N N . LEU A 1 231 ? 1.418 -6.978 -19.370 1.00 87.06 231 LEU A N 1
ATOM 1790 C CA . LEU A 1 231 ? 1.812 -7.926 -18.330 1.00 87.06 231 LEU A CA 1
ATOM 1791 C C . LEU A 1 231 ? 0.954 -9.192 -18.390 1.00 87.06 231 LEU A C 1
ATOM 1793 O O . LEU A 1 231 ? 1.475 -10.297 -18.232 1.00 87.06 231 LEU A O 1
ATOM 1797 N N . ARG A 1 232 ? -0.350 -9.047 -18.660 1.00 83.50 232 ARG A N 1
ATOM 1798 C CA . ARG A 1 232 ? -1.292 -10.171 -18.752 1.00 83.50 232 ARG A CA 1
ATOM 1799 C C . ARG A 1 232 ? -0.826 -11.227 -19.756 1.00 83.50 232 ARG A C 1
ATOM 1801 O O . ARG A 1 232 ? -0.927 -12.413 -19.464 1.00 83.50 232 ARG A O 1
ATOM 1808 N N . ASP A 1 233 ? -0.281 -10.809 -20.893 1.00 82.88 233 ASP A N 1
ATOM 1809 C CA . ASP A 1 233 ? 0.170 -11.724 -21.947 1.00 82.88 233 ASP A CA 1
ATOM 1810 C C . ASP A 1 233 ? 1.517 -12.410 -21.643 1.00 82.88 233 ASP A C 1
ATOM 1812 O O . ASP A 1 233 ? 1.878 -13.388 -22.304 1.00 82.88 233 ASP A O 1
ATOM 1816 N N . ALA A 1 234 ? 2.264 -11.926 -20.645 1.00 85.00 234 ALA A N 1
ATOM 1817 C CA . ALA A 1 234 ? 3.632 -12.359 -20.353 1.00 85.00 234 ALA A CA 1
ATOM 1818 C C . ALA A 1 234 ? 3.770 -13.281 -19.123 1.00 85.00 234 ALA A C 1
ATOM 1820 O O . ALA A 1 234 ? 4.832 -13.879 -18.922 1.00 85.00 234 ALA A O 1
ATOM 1821 N N . VAL A 1 235 ? 2.727 -13.414 -18.297 1.00 85.69 235 VAL A N 1
ATOM 1822 C CA . VAL A 1 235 ? 2.774 -14.180 -17.038 1.00 85.69 235 VAL A CA 1
ATOM 1823 C C . VAL A 1 235 ? 2.293 -15.625 -17.195 1.00 85.69 235 VAL A C 1
ATOM 1825 O O . VAL A 1 235 ? 1.408 -15.932 -17.991 1.00 85.69 235 VAL A O 1
ATOM 1828 N N . VAL A 1 236 ? 2.860 -16.538 -16.397 1.00 78.44 236 VAL A N 1
ATOM 1829 C CA . VAL A 1 236 ? 2.579 -17.989 -16.449 1.00 78.44 236 VAL A CA 1
ATOM 1830 C C . VAL A 1 236 ? 1.107 -18.317 -16.162 1.00 78.44 236 VAL A C 1
ATOM 1832 O O . VAL A 1 236 ? 0.584 -19.300 -16.691 1.00 78.44 236 VAL A O 1
ATOM 1835 N N . ASN A 1 237 ? 0.429 -17.504 -15.348 1.00 73.19 237 ASN A N 1
ATOM 1836 C CA . ASN A 1 237 ? -0.976 -17.687 -14.994 1.00 73.19 237 ASN A CA 1
ATOM 1837 C C . ASN A 1 237 ? -1.771 -16.379 -15.174 1.00 73.19 237 ASN A C 1
ATOM 1839 O O . ASN A 1 237 ? -2.014 -15.670 -14.200 1.00 73.19 237 ASN A O 1
ATOM 1843 N N . PRO A 1 238 ? -2.237 -16.060 -16.395 1.00 57.03 238 PRO A N 1
ATOM 1844 C CA . PRO A 1 238 ? -2.998 -14.832 -16.652 1.00 57.03 238 PRO A CA 1
ATOM 1845 C C . PRO A 1 238 ? -4.394 -14.836 -16.007 1.00 57.03 238 PRO A C 1
ATOM 1847 O O . PRO A 1 238 ? -5.078 -13.811 -16.012 1.00 57.03 238 PRO A O 1
ATOM 1850 N N . SER A 1 239 ? -4.837 -15.998 -15.499 1.00 52.16 239 SER A N 1
ATOM 1851 C CA . SER A 1 239 ? -6.091 -16.167 -14.758 1.00 52.16 239 SER A CA 1
ATOM 1852 C C . SER A 1 239 ? -5.973 -15.938 -13.252 1.00 52.16 239 SER A C 1
ATOM 1854 O O . SER A 1 239 ? -7.015 -15.833 -12.608 1.00 52.16 239 SER A O 1
ATOM 1856 N N . ALA A 1 240 ? -4.757 -15.821 -12.699 1.00 53.16 240 ALA A N 1
ATOM 1857 C CA . ALA A 1 240 ? -4.580 -15.115 -11.434 1.00 53.16 240 ALA A CA 1
ATOM 1858 C C . ALA A 1 240 ? -5.133 -13.701 -11.646 1.00 53.16 240 ALA A C 1
ATOM 1860 O O . ALA A 1 240 ? -4.822 -13.062 -12.656 1.00 53.16 240 ALA A O 1
ATOM 1861 N N . SER A 1 241 ? -6.073 -13.269 -10.810 1.00 54.00 241 SER A N 1
ATOM 1862 C CA . SER A 1 241 ? -6.984 -12.188 -11.178 1.00 54.00 241 SER A CA 1
ATOM 1863 C C . SER A 1 241 ? -6.232 -10.863 -11.214 1.00 54.00 241 SER A C 1
ATOM 1865 O O . SER A 1 241 ? -6.138 -10.191 -10.195 1.00 54.00 241 SER A O 1
ATOM 1867 N N . VAL A 1 242 ? -5.723 -10.467 -12.386 1.00 56.44 242 VAL A N 1
ATOM 1868 C CA . VAL A 1 242 ? -5.258 -9.099 -12.632 1.00 56.44 242 VAL A CA 1
ATOM 1869 C C . VAL A 1 242 ? -6.476 -8.191 -12.495 1.00 56.44 242 VAL A C 1
ATOM 1871 O O . VAL A 1 242 ? -7.275 -8.063 -13.432 1.00 56.44 242 VAL A O 1
ATOM 1874 N N . CYS A 1 243 ? -6.671 -7.656 -11.293 1.00 55.69 243 CYS A N 1
ATOM 1875 C CA . CYS A 1 243 ? -7.881 -6.956 -10.892 1.00 55.69 243 CYS A CA 1
ATOM 1876 C C . CYS A 1 243 ? -7.549 -5.511 -10.543 1.00 55.69 243 CYS A C 1
ATOM 1878 O O . CYS A 1 243 ? -6.623 -5.242 -9.786 1.00 55.69 243 CYS A O 1
ATOM 1880 N N . SER A 1 244 ? -8.329 -4.583 -11.087 1.00 51.44 244 SER A N 1
ATOM 1881 C CA . SER A 1 244 ? -8.053 -3.152 -10.978 1.00 51.44 244 SER A CA 1
ATOM 1882 C C . SER A 1 244 ? -8.941 -2.419 -9.980 1.00 51.44 244 SER A C 1
ATOM 1884 O O . SER A 1 244 ? -8.768 -1.229 -9.837 1.00 51.44 244 SER A O 1
ATOM 1886 N N . HIS A 1 245 ? -9.927 -3.043 -9.318 1.00 50.16 245 HIS A N 1
ATOM 1887 C CA . HIS A 1 245 ? -10.918 -2.253 -8.556 1.00 50.16 245 HIS A CA 1
ATOM 1888 C C . HIS A 1 245 ? -11.357 -2.837 -7.204 1.00 50.16 245 HIS A C 1
ATOM 1890 O O . HIS A 1 245 ? -11.601 -2.073 -6.268 1.00 50.16 245 HIS A O 1
ATOM 1896 N N . ARG A 1 246 ? -11.501 -4.163 -7.069 1.00 47.53 246 ARG A N 1
ATOM 1897 C CA . ARG A 1 246 ? -11.966 -4.805 -5.825 1.00 47.53 246 ARG A CA 1
ATOM 1898 C C . ARG A 1 246 ? -11.576 -6.279 -5.782 1.00 47.53 246 ARG A C 1
ATOM 1900 O O . ARG A 1 246 ? -11.790 -6.979 -6.766 1.00 47.53 246 ARG A O 1
ATOM 1907 N N . ALA A 1 247 ? -11.133 -6.759 -4.622 1.00 55.91 247 ALA A N 1
ATOM 1908 C CA . ALA A 1 247 ? -10.861 -8.177 -4.377 1.00 55.91 247 ALA A CA 1
ATOM 1909 C C . ALA A 1 247 ? -11.501 -8.652 -3.061 1.00 55.91 247 ALA A C 1
ATOM 1911 O O . ALA A 1 247 ? -11.615 -7.886 -2.104 1.00 55.91 247 ALA A O 1
ATOM 1912 N N . SER A 1 248 ? -11.941 -9.912 -3.008 1.00 59.25 248 SER A N 1
ATOM 1913 C CA . SER A 1 248 ? -12.493 -10.549 -1.805 1.00 59.25 248 SER A CA 1
ATOM 1914 C C . SER A 1 248 ? -11.791 -11.878 -1.562 1.00 59.25 248 SER A C 1
ATOM 1916 O O . SER A 1 248 ? -11.727 -12.719 -2.455 1.00 59.25 248 SER A O 1
ATOM 1918 N N . LEU A 1 249 ? -11.284 -12.062 -0.344 1.00 61.31 249 LEU A N 1
ATOM 1919 C CA . LEU A 1 249 ? -10.605 -13.285 0.085 1.00 61.31 249 LEU A CA 1
ATOM 1920 C C . LEU A 1 249 ? -11.569 -14.274 0.775 1.00 61.31 249 LEU A C 1
ATOM 1922 O O . LEU A 1 249 ? -11.224 -15.431 1.003 1.00 61.31 249 LEU A O 1
ATOM 1926 N N . SER A 1 250 ? -12.815 -13.878 1.068 1.00 41.25 250 SER A N 1
ATOM 1927 C CA . SER A 1 250 ? -13.840 -14.765 1.637 1.00 41.25 250 SER A CA 1
ATOM 1928 C C . SER A 1 250 ? -14.584 -15.558 0.559 1.00 41.25 250 SER A C 1
ATOM 1930 O O . SER A 1 250 ? -15.695 -15.223 0.154 1.00 41.25 250 SER A O 1
ATOM 1932 N N . GLY A 1 251 ? -13.979 -16.659 0.111 1.00 40.19 251 GLY A N 1
ATOM 1933 C CA . GLY A 1 251 ? -14.615 -17.576 -0.847 1.00 40.19 251 GLY A CA 1
ATOM 1934 C C . GLY A 1 251 ? -13.817 -18.823 -1.235 1.00 40.19 251 GLY A C 1
ATOM 1935 O O . GLY A 1 251 ? -14.336 -19.679 -1.950 1.00 40.19 251 GLY A O 1
ATOM 1936 N N . TRP A 1 252 ? -12.581 -18.979 -0.759 1.00 35.62 252 TRP A N 1
ATOM 1937 C CA . TRP A 1 252 ? -11.667 -20.008 -1.254 1.00 35.62 252 TRP A CA 1
ATOM 1938 C C . TRP A 1 252 ? -11.873 -21.377 -0.590 1.00 35.62 252 TRP A C 1
ATOM 1940 O O . TRP A 1 252 ? -11.055 -21.880 0.179 1.00 35.62 252 TRP A O 1
ATOM 1950 N N . GLY A 1 253 ? -12.971 -22.045 -0.944 1.00 25.48 253 GLY A N 1
ATOM 1951 C CA . GLY A 1 253 ? -12.996 -23.504 -0.947 1.00 25.48 253 GLY A CA 1
ATOM 1952 C C . GLY A 1 253 ? -12.130 -23.998 -2.106 1.00 25.48 253 GLY A C 1
ATOM 1953 O O . GLY A 1 253 ? -12.478 -23.756 -3.256 1.00 25.48 253 GLY A O 1
ATOM 1954 N N . ARG A 1 254 ? -11.001 -24.668 -1.823 1.00 29.30 254 ARG A N 1
ATOM 1955 C CA . ARG A 1 254 ? -10.108 -25.279 -2.832 1.00 29.30 254 ARG A CA 1
ATOM 1956 C C . ARG A 1 254 ? -10.901 -25.993 -3.935 1.00 29.30 254 ARG A C 1
ATOM 1958 O O . ARG A 1 254 ? -11.313 -27.137 -3.748 1.00 29.30 254 ARG A O 1
ATOM 1965 N N . VAL A 1 255 ? -11.003 -25.386 -5.113 1.00 23.41 255 VAL A N 1
ATOM 1966 C CA . VAL A 1 255 ? -11.296 -26.107 -6.353 1.00 23.41 255 VAL A CA 1
ATOM 1967 C C . VAL A 1 255 ? -9.979 -26.232 -7.106 1.00 23.41 255 VAL A C 1
ATOM 1969 O O . VAL A 1 255 ? -9.524 -25.315 -7.780 1.00 23.41 255 VAL A O 1
ATOM 1972 N N . ARG A 1 256 ? -9.318 -27.383 -6.938 1.00 28.81 256 ARG A N 1
ATOM 1973 C CA . ARG A 1 256 ? -8.213 -27.780 -7.813 1.00 28.81 256 ARG A CA 1
ATOM 1974 C C . ARG A 1 256 ? -8.786 -28.046 -9.203 1.00 28.81 256 ARG A C 1
ATOM 1976 O O . ARG A 1 256 ? -9.462 -29.052 -9.382 1.00 28.81 256 ARG A O 1
ATOM 1983 N N . GLY A 1 257 ? -8.439 -27.187 -10.156 1.00 27.58 257 GLY A N 1
ATOM 1984 C CA . GLY A 1 257 ? -8.598 -27.427 -11.587 1.00 27.58 257 GLY A CA 1
ATOM 1985 C C . GLY A 1 257 ? -10.022 -27.240 -12.107 1.00 27.58 257 GLY A C 1
ATOM 1986 O O . GLY A 1 257 ? -10.921 -28.017 -11.801 1.00 27.58 257 GLY A O 1
ATOM 1987 N N . GLY A 1 258 ? -10.198 -26.248 -12.974 1.00 22.55 258 GLY A N 1
ATOM 1988 C CA . GLY A 1 258 ? -11.422 -26.061 -13.747 1.00 22.55 258 GLY A CA 1
ATOM 1989 C C . GLY A 1 258 ? -11.806 -24.594 -13.833 1.00 22.55 258 GLY A C 1
ATOM 1990 O O . GLY A 1 258 ? -11.976 -23.933 -12.820 1.00 22.55 258 GLY A O 1
ATOM 1991 N N . ALA A 1 259 ? -11.902 -24.095 -15.058 1.00 27.19 259 ALA A N 1
ATOM 1992 C CA . ALA A 1 259 ? -12.181 -22.709 -15.384 1.00 27.19 259 ALA A CA 1
ATOM 1993 C C . ALA A 1 259 ? -13.463 -22.135 -14.737 1.00 27.19 259 ALA A C 1
ATOM 1995 O O . ALA A 1 259 ? -14.462 -22.832 -14.568 1.00 27.19 259 ALA A O 1
ATOM 1996 N N . THR A 1 260 ? -13.426 -20.809 -14.554 1.00 27.70 260 THR A N 1
ATOM 1997 C CA . THR A 1 260 ? -14.519 -19.841 -14.319 1.00 27.70 260 THR A CA 1
ATOM 1998 C C . THR A 1 260 ? -15.179 -19.798 -12.935 1.00 27.70 260 THR A C 1
ATOM 2000 O O . THR A 1 260 ? -15.786 -20.765 -12.499 1.00 27.70 260 THR A O 1
ATOM 2003 N N . HIS A 1 261 ? -15.137 -18.614 -12.304 1.00 23.53 261 HIS A N 1
ATOM 2004 C CA . HIS A 1 261 ? -16.315 -17.799 -11.956 1.00 23.53 261 HIS A CA 1
ATOM 2005 C C . HIS A 1 261 ? -15.868 -16.425 -11.414 1.00 23.53 261 HIS A C 1
ATOM 2007 O O . HIS A 1 261 ? -15.704 -16.244 -10.213 1.00 23.53 261 HIS A O 1
ATOM 2013 N N . SER A 1 262 ? -15.719 -15.427 -12.289 1.00 27.53 262 SER A N 1
ATOM 2014 C CA . SER A 1 262 ? -15.828 -14.024 -11.871 1.00 27.53 262 SER A CA 1
ATOM 2015 C C . SER A 1 262 ? -17.313 -13.672 -11.884 1.00 27.53 262 SER A C 1
ATOM 2017 O O . SER A 1 262 ? -17.963 -13.743 -12.930 1.00 27.53 262 SER A O 1
ATOM 2019 N N . ALA A 1 263 ? -17.876 -13.357 -10.721 1.00 23.12 263 ALA A N 1
ATOM 2020 C CA . ALA A 1 263 ? -19.226 -12.826 -10.621 1.00 23.12 263 ALA A CA 1
ATOM 2021 C C . ALA A 1 263 ? -19.252 -11.428 -11.258 1.00 23.12 263 ALA A C 1
ATOM 2023 O O . ALA A 1 263 ? -18.845 -10.444 -10.647 1.00 23.12 263 ALA A O 1
ATOM 2024 N N . VAL A 1 264 ? -19.699 -11.357 -12.509 1.00 25.16 264 VAL A N 1
ATOM 2025 C CA . VAL A 1 264 ? -20.124 -10.115 -13.153 1.00 25.16 264 VAL A CA 1
ATOM 2026 C C . VAL A 1 264 ? -21.646 -10.125 -13.122 1.00 25.16 264 VAL A C 1
ATOM 2028 O O . VAL A 1 264 ? -22.275 -10.942 -13.798 1.00 25.16 264 VAL A O 1
ATOM 2031 N N . ASP A 1 265 ? -22.242 -9.236 -12.329 1.00 22.53 265 ASP A N 1
ATOM 2032 C CA . ASP A 1 265 ? -23.670 -8.939 -12.413 1.00 22.53 265 ASP A CA 1
ATOM 2033 C C . ASP A 1 265 ? -23.950 -8.280 -13.770 1.00 22.53 265 ASP A C 1
ATOM 2035 O O . ASP A 1 265 ? -23.864 -7.066 -13.945 1.00 22.53 265 ASP A O 1
ATOM 2039 N N . ILE A 1 266 ? -24.274 -9.103 -14.767 1.00 23.67 266 ILE A N 1
ATOM 2040 C CA . ILE A 1 266 ? -24.852 -8.638 -16.025 1.00 23.67 266 ILE A CA 1
ATOM 2041 C C . ILE A 1 266 ? -26.358 -8.537 -15.805 1.00 23.67 266 ILE A C 1
ATOM 2043 O O . ILE A 1 266 ? -27.078 -9.541 -15.812 1.00 23.67 266 ILE A O 1
ATOM 2047 N N . ALA A 1 267 ? -26.850 -7.311 -15.644 1.00 24.59 267 ALA A N 1
ATOM 2048 C CA . ALA A 1 267 ? -28.271 -7.013 -15.728 1.00 24.59 267 ALA A CA 1
ATOM 2049 C C . ALA A 1 267 ? -28.803 -7.439 -17.111 1.00 24.59 267 ALA A C 1
ATOM 2051 O O . ALA A 1 267 ? -28.632 -6.754 -18.119 1.00 24.59 267 ALA A O 1
ATOM 2052 N N . LYS A 1 268 ? -29.463 -8.600 -17.169 1.00 23.39 268 LYS A N 1
ATOM 2053 C CA . LYS A 1 268 ? -30.259 -9.034 -18.321 1.00 23.39 268 LYS A CA 1
ATOM 2054 C C . LYS A 1 268 ? -31.480 -8.124 -18.456 1.00 23.39 268 LYS A C 1
ATOM 2056 O O . LYS A 1 268 ? -32.492 -8.338 -17.789 1.00 23.39 268 LYS A O 1
ATOM 2061 N N . VAL A 1 269 ? -31.441 -7.177 -19.389 1.00 24.86 269 VAL A N 1
ATOM 2062 C CA . VAL A 1 269 ? -32.669 -6.603 -19.953 1.00 24.86 269 VAL A CA 1
ATOM 2063 C C . VAL A 1 269 ? -33.286 -7.666 -20.863 1.00 24.86 269 VAL A C 1
ATOM 2065 O O . VAL A 1 269 ? -32.928 -7.811 -22.029 1.00 24.86 269 VAL A O 1
ATOM 2068 N N . SER A 1 270 ? -34.193 -8.467 -20.305 1.00 28.70 270 SER A N 1
ATOM 2069 C CA 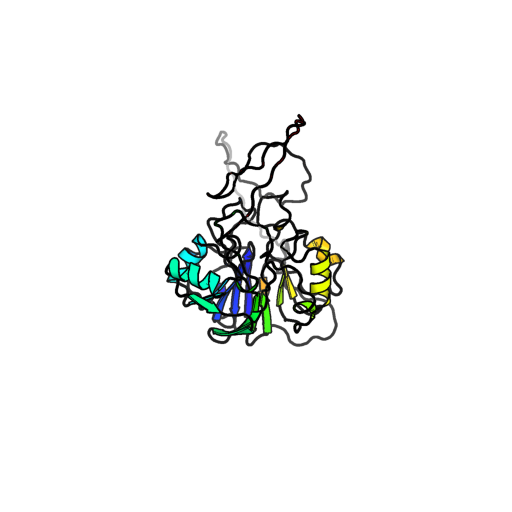. SER A 1 270 ? -35.069 -9.338 -21.087 1.00 28.70 270 SER A CA 1
ATOM 2070 C C . SER A 1 270 ? -36.348 -8.570 -21.418 1.00 28.70 270 SER A C 1
ATOM 2072 O O . SER A 1 270 ? -37.192 -8.311 -20.566 1.00 28.70 270 SER A O 1
ATOM 2074 N N . GLY A 1 271 ? -36.468 -8.154 -22.678 1.00 25.41 271 GLY A N 1
ATOM 2075 C CA . GLY A 1 271 ? -37.696 -7.585 -23.216 1.00 25.41 271 GLY A CA 1
ATOM 2076 C C . GLY A 1 271 ? -38.751 -8.672 -23.392 1.00 25.41 271 GLY A C 1
ATOM 2077 O O . GLY A 1 271 ? -38.780 -9.354 -24.413 1.00 25.41 271 GLY A O 1
ATOM 2078 N N . THR A 1 272 ? -39.644 -8.824 -22.418 1.00 26.95 272 THR A N 1
ATOM 2079 C CA . THR A 1 272 ? -40.921 -9.521 -22.613 1.00 26.95 272 THR A CA 1
ATOM 2080 C C . THR A 1 272 ? -42.005 -8.508 -22.945 1.00 26.95 272 THR A C 1
ATOM 2082 O O . THR A 1 272 ? -42.501 -7.786 -22.083 1.00 26.95 272 THR A O 1
ATOM 2085 N N . ALA A 1 273 ? -42.392 -8.475 -24.219 1.00 29.94 273 ALA A N 1
ATOM 2086 C CA . ALA A 1 273 ? -43.604 -7.817 -24.673 1.00 29.94 273 ALA A CA 1
ATOM 2087 C C . ALA A 1 273 ? -44.833 -8.622 -24.217 1.00 29.94 273 ALA A C 1
ATOM 2089 O O . ALA A 1 273 ? -45.052 -9.742 -24.679 1.00 29.94 273 ALA A O 1
ATOM 2090 N N . ALA A 1 274 ? -45.673 -8.034 -23.364 1.00 27.95 274 ALA A N 1
ATOM 2091 C CA . ALA A 1 274 ? -47.040 -8.498 -23.149 1.00 27.95 274 ALA A CA 1
ATOM 2092 C C . ALA A 1 274 ? -47.997 -7.322 -22.886 1.00 27.95 274 ALA A C 1
ATOM 2094 O O . ALA A 1 274 ? -47.923 -6.619 -21.887 1.00 27.95 274 ALA A O 1
ATOM 2095 N N . LYS A 1 275 ? -48.882 -7.159 -23.871 1.00 28.47 275 LYS A N 1
ATOM 2096 C CA . LYS A 1 275 ? -50.136 -6.400 -23.980 1.00 28.47 275 LYS A CA 1
ATOM 2097 C C . LYS A 1 275 ? -50.834 -5.967 -22.677 1.00 28.47 275 LYS A C 1
ATOM 2099 O O . LYS A 1 275 ? -51.238 -6.819 -21.893 1.00 28.47 275 LYS A O 1
ATOM 2104 N N . THR A 1 276 ? -51.305 -4.717 -22.687 1.00 26.73 276 THR A N 1
ATOM 2105 C CA . THR A 1 276 ? -52.663 -4.372 -22.224 1.00 26.73 276 THR A CA 1
ATOM 2106 C C . THR A 1 276 ? -53.259 -3.226 -23.047 1.00 26.73 276 THR A C 1
ATOM 2108 O O . THR A 1 276 ? -52.574 -2.300 -23.470 1.00 26.73 276 THR A O 1
ATOM 2111 N N . ARG A 1 277 ? -54.551 -3.378 -23.353 1.00 26.19 277 ARG A N 1
ATOM 2112 C CA . ARG A 1 277 ? -55.419 -2.528 -24.183 1.00 26.19 277 ARG A CA 1
ATOM 2113 C C . ARG A 1 277 ? -56.091 -1.414 -23.365 1.00 26.19 277 ARG A C 1
ATOM 2115 O O . ARG A 1 277 ? -56.306 -1.599 -22.174 1.00 26.19 277 ARG A O 1
ATOM 2122 N N . ALA A 1 278 ? -56.620 -0.443 -24.127 1.00 27.34 278 ALA A N 1
ATOM 2123 C CA . ALA A 1 278 ? -57.714 0.506 -23.840 1.00 27.34 278 ALA A CA 1
ATOM 2124 C C . ALA A 1 278 ? -57.309 1.758 -23.029 1.00 27.34 278 ALA A C 1
ATOM 2126 O O . ALA A 1 278 ? -56.561 1.648 -22.075 1.00 27.34 278 ALA A O 1
ATOM 2127 N N . ASN A 1 279 ? -57.743 2.987 -23.333 1.00 26.81 279 ASN A N 1
ATOM 2128 C CA . ASN A 1 279 ? -58.884 3.449 -24.125 1.00 26.81 279 ASN A CA 1
ATOM 2129 C C . ASN A 1 279 ? -58.637 4.863 -24.702 1.00 26.81 279 ASN A C 1
ATOM 2131 O O . ASN A 1 279 ? -57.853 5.647 -24.179 1.00 26.81 279 ASN A O 1
ATOM 2135 N N . SER A 1 280 ? -59.358 5.156 -25.779 1.00 26.06 280 SER A N 1
ATOM 2136 C CA . SER A 1 280 ? -59.480 6.410 -26.536 1.00 26.06 280 SER A CA 1
ATOM 2137 C C . SER A 1 280 ? -60.103 7.587 -25.768 1.00 26.06 280 SER A C 1
ATOM 2139 O O . SER A 1 280 ? -61.045 7.333 -25.026 1.00 26.06 280 SER A O 1
ATOM 2141 N N . THR A 1 281 ? -59.714 8.840 -26.084 1.00 26.80 281 THR A N 1
ATOM 2142 C CA . THR A 1 281 ? -60.579 9.888 -26.706 1.00 26.80 281 THR A CA 1
ATOM 2143 C C . THR A 1 281 ? -59.851 11.230 -26.951 1.00 26.80 281 THR A C 1
ATOM 2145 O O . THR A 1 281 ? -59.270 11.791 -26.033 1.00 26.80 281 THR A O 1
ATOM 2148 N N . MET A 1 282 ? -59.947 11.697 -28.208 1.00 24.75 282 MET A N 1
ATOM 2149 C CA . MET A 1 282 ? -60.027 13.061 -28.794 1.00 24.75 282 MET A CA 1
ATOM 2150 C C . MET A 1 282 ? -59.455 14.324 -28.107 1.00 24.75 282 MET A C 1
ATOM 2152 O O . MET A 1 282 ? -59.789 14.633 -26.971 1.00 24.75 282 MET A O 1
ATOM 2156 N N . GLY A 1 283 ? -58.825 15.187 -28.927 1.00 23.84 283 GLY A N 1
ATOM 2157 C CA . GLY A 1 283 ? -58.823 16.650 -28.740 1.00 23.84 283 GLY A CA 1
ATOM 2158 C C . GLY A 1 283 ? -57.718 17.401 -29.503 1.00 23.84 283 GLY A C 1
ATOM 2159 O O . GLY A 1 283 ? -56.544 17.168 -29.266 1.00 23.84 283 GLY A O 1
ATOM 2160 N N . CYS A 1 284 ? -58.095 18.283 -30.431 1.00 22.09 284 CYS A N 1
ATOM 2161 C CA . CYS A 1 284 ? -57.257 18.953 -31.435 1.00 22.09 284 CYS A CA 1
ATOM 2162 C C . CYS A 1 284 ? -56.449 20.188 -30.963 1.00 22.09 284 CYS A C 1
ATOM 2164 O O . CYS A 1 284 ? -56.890 20.916 -30.085 1.00 22.09 284 CYS A O 1
ATOM 2166 N N . ALA A 1 285 ? -55.399 20.483 -31.752 1.00 23.50 285 ALA A N 1
ATOM 2167 C CA . ALA A 1 285 ? -54.872 21.797 -32.174 1.00 23.50 285 ALA A CA 1
ATOM 2168 C C . ALA A 1 285 ? -54.146 22.730 -31.178 1.00 23.50 285 ALA A C 1
ATOM 2170 O O . ALA A 1 285 ? -54.662 23.084 -30.128 1.00 23.50 285 ALA A O 1
ATOM 2171 N N . GLY A 1 286 ? -53.004 23.278 -31.626 1.00 24.19 286 GLY A N 1
ATOM 2172 C CA . GLY A 1 286 ? -52.470 24.553 -31.128 1.00 24.19 286 GLY A CA 1
ATOM 2173 C C . GLY A 1 286 ? -50.948 24.620 -31.102 1.00 24.19 286 GLY A C 1
ATOM 2174 O O . GLY A 1 286 ? -50.321 23.951 -30.296 1.00 24.19 286 GLY A O 1
ATOM 2175 N N . GLY A 1 287 ? -50.352 25.406 -31.998 1.00 22.08 287 GLY A N 1
ATOM 2176 C CA . GLY A 1 287 ? -48.904 25.522 -32.148 1.00 22.08 287 GLY A CA 1
ATOM 2177 C C . GLY A 1 287 ? -48.173 26.351 -31.080 1.00 22.08 287 GLY A C 1
ATOM 2178 O O . GLY A 1 287 ? -48.774 27.063 -30.283 1.00 22.08 287 GLY A O 1
ATOM 2179 N N . PHE A 1 288 ? -46.847 26.320 -31.244 1.00 23.88 288 PHE A N 1
ATOM 2180 C CA . PHE A 1 288 ? -45.832 27.321 -30.889 1.00 23.88 288 PHE A CA 1
ATOM 2181 C C . PHE A 1 288 ? -45.088 27.252 -29.535 1.00 23.88 288 PHE A C 1
ATOM 2183 O O . PHE A 1 288 ? -45.607 27.541 -28.466 1.00 23.88 288 PHE A O 1
ATOM 2190 N N . HIS A 1 289 ? -43.784 26.980 -29.705 1.00 25.59 289 HIS A N 1
ATOM 2191 C CA . HIS A 1 289 ? -42.594 27.365 -28.938 1.00 25.59 289 HIS A CA 1
ATOM 2192 C C . HIS A 1 289 ? -42.532 27.117 -27.425 1.00 25.59 289 HIS A C 1
ATOM 2194 O O . HIS A 1 289 ? -43.053 27.890 -26.629 1.00 25.59 289 HIS A O 1
ATOM 2200 N N . ARG A 1 290 ? -41.655 26.174 -27.050 1.00 26.62 290 ARG A N 1
ATOM 2201 C CA . ARG A 1 290 ? -40.550 26.394 -26.098 1.00 26.62 290 ARG A CA 1
ATOM 2202 C C . ARG A 1 290 ? -39.442 25.361 -26.340 1.00 26.62 290 ARG A C 1
ATOM 2204 O O . ARG A 1 290 ? -39.708 24.200 -26.619 1.00 26.62 290 ARG A O 1
ATOM 2211 N N . THR A 1 291 ? -38.212 25.851 -26.314 1.00 27.16 291 THR A N 1
ATOM 2212 C CA . THR A 1 291 ? -36.930 25.158 -26.502 1.00 27.16 291 THR A CA 1
ATOM 2213 C C . THR A 1 291 ? -36.719 24.020 -25.493 1.00 27.16 291 THR A C 1
ATOM 2215 O O . THR A 1 291 ? -36.917 24.274 -24.303 1.00 27.16 291 THR A O 1
ATOM 2218 N N . PRO A 1 292 ? -36.263 22.818 -25.897 1.00 27.39 292 PRO A N 1
ATOM 2219 C CA . PRO A 1 292 ? -35.787 21.811 -24.957 1.00 27.39 292 PRO A CA 1
ATOM 2220 C C . PRO A 1 292 ? -34.341 22.099 -24.536 1.00 27.39 292 PRO A C 1
ATOM 2222 O O . PRO A 1 292 ? -33.499 22.473 -25.355 1.00 27.39 292 PRO A O 1
ATOM 2225 N N . SER A 1 293 ? -34.077 21.909 -23.247 1.00 26.80 293 SER A N 1
ATOM 2226 C CA . SER A 1 293 ? -32.747 21.730 -22.674 1.00 26.80 293 SER A CA 1
ATOM 2227 C C . SER A 1 293 ? -32.041 20.553 -23.345 1.00 26.80 293 SER A C 1
ATOM 2229 O O . SER A 1 293 ? -32.650 19.512 -23.574 1.00 26.80 293 SER A O 1
ATOM 2231 N N . VAL A 1 294 ? -30.760 20.727 -23.661 1.00 27.75 294 VAL A N 1
ATOM 2232 C CA . VAL A 1 294 ? -29.908 19.653 -24.171 1.00 27.75 294 VAL A CA 1
ATOM 2233 C C . VAL A 1 294 ? -29.544 18.752 -22.994 1.00 27.75 294 VAL A C 1
ATOM 2235 O O . VAL A 1 294 ? -28.751 19.143 -22.136 1.00 27.75 294 VAL A O 1
ATOM 2238 N N . ASP A 1 295 ? -30.152 17.571 -22.951 1.00 25.97 295 ASP A N 1
ATOM 2239 C CA . ASP A 1 295 ? -29.683 16.452 -22.141 1.00 25.97 295 ASP A CA 1
ATOM 2240 C C . ASP A 1 295 ? -28.278 16.060 -22.618 1.00 25.97 295 ASP A C 1
ATOM 2242 O O . ASP A 1 295 ? -28.035 15.874 -23.815 1.00 25.97 295 ASP A O 1
ATOM 2246 N N . LYS A 1 296 ? -27.330 15.974 -21.678 1.00 25.47 296 LYS A N 1
ATOM 2247 C CA . LYS A 1 296 ? -26.004 15.410 -21.935 1.00 25.47 296 LYS A CA 1
ATOM 2248 C C . LYS A 1 296 ? -26.188 13.927 -22.242 1.00 25.47 296 LYS A C 1
ATOM 2250 O O . LYS A 1 296 ? -26.570 13.159 -21.368 1.00 25.47 296 LYS A O 1
ATOM 2255 N N . ALA A 1 297 ? -25.940 13.561 -23.493 1.00 25.05 297 ALA A N 1
ATOM 2256 C CA . ALA A 1 297 ? -25.817 12.178 -23.908 1.00 25.05 297 ALA A CA 1
ATOM 2257 C C . ALA A 1 297 ? -24.621 11.525 -23.199 1.00 25.05 297 ALA A C 1
ATOM 2259 O O . ALA A 1 297 ? -23.533 12.105 -23.154 1.00 25.05 297 ALA A O 1
ATOM 2260 N N . ASP A 1 298 ? -24.851 10.323 -22.677 1.00 24.11 298 ASP A N 1
ATOM 2261 C CA . ASP A 1 298 ? -23.823 9.378 -22.254 1.00 24.11 298 ASP A CA 1
ATOM 2262 C C . ASP A 1 298 ? -22.837 9.135 -23.405 1.00 24.11 298 ASP A C 1
ATOM 2264 O O . ASP A 1 298 ? -23.224 8.720 -24.500 1.00 24.11 298 ASP A O 1
ATOM 2268 N N . ILE A 1 299 ? -21.554 9.398 -23.156 1.00 23.88 299 ILE A N 1
ATOM 2269 C CA . ILE A 1 299 ? -20.460 9.041 -24.060 1.00 23.88 299 ILE A CA 1
ATOM 2270 C C . ILE A 1 299 ? -19.874 7.724 -23.549 1.00 23.88 299 ILE A C 1
ATOM 2272 O O . ILE A 1 299 ? -19.209 7.696 -22.516 1.00 23.88 299 ILE A O 1
ATOM 2276 N N . SER A 1 300 ? -20.118 6.632 -24.280 1.00 23.52 300 SER A N 1
ATOM 2277 C CA . SER A 1 300 ? -19.319 5.410 -24.173 1.00 23.52 300 SER A CA 1
ATOM 2278 C C . SER A 1 300 ? -17.985 5.643 -24.878 1.00 23.52 300 SER A C 1
ATOM 2280 O O . SER A 1 300 ? -17.964 5.986 -26.063 1.00 23.52 300 SER A O 1
ATOM 2282 N N . VAL A 1 301 ? -16.877 5.478 -24.164 1.00 25.56 301 VAL A N 1
ATOM 2283 C CA . VAL A 1 301 ? -15.538 5.682 -24.721 1.00 25.56 301 VAL A CA 1
ATOM 2284 C C . VAL A 1 301 ? -15.054 4.370 -25.339 1.00 25.56 301 VAL A C 1
ATOM 2286 O O . VAL A 1 301 ? -14.419 3.561 -24.672 1.00 25.56 301 VAL A O 1
ATOM 2289 N N . ASP A 1 302 ? -15.370 4.163 -26.617 1.00 22.55 302 ASP A N 1
ATOM 2290 C CA . ASP A 1 302 ? -14.600 3.265 -27.481 1.00 22.55 302 ASP A CA 1
ATOM 2291 C C . ASP A 1 302 ? -13.408 4.051 -28.048 1.00 22.55 302 ASP A C 1
ATOM 2293 O O . ASP A 1 302 ? -13.578 5.118 -28.636 1.00 22.55 302 ASP A O 1
ATOM 2297 N N . SER A 1 303 ? -12.206 3.509 -27.832 1.00 27.28 303 SER A N 1
ATOM 2298 C CA . SER A 1 303 ? -10.933 3.759 -28.532 1.00 27.28 303 SER A CA 1
ATOM 2299 C C . SER A 1 303 ? -10.778 5.095 -29.284 1.00 27.28 303 SER A C 1
ATOM 2301 O O . SER A 1 303 ? -11.267 5.248 -30.407 1.00 27.28 303 SER A O 1
ATOM 2303 N N . VAL A 1 304 ? -9.964 6.015 -28.749 1.00 23.06 304 VAL A N 1
ATOM 2304 C CA . VAL A 1 304 ? -9.502 7.204 -29.487 1.00 23.06 304 VAL A CA 1
ATOM 2305 C C . VAL A 1 304 ? -7.975 7.280 -29.492 1.00 23.06 304 VAL A C 1
ATOM 2307 O O . VAL A 1 304 ? -7.339 7.669 -28.520 1.00 23.06 304 VAL A O 1
ATOM 2310 N N . HIS A 1 305 ? -7.389 6.973 -30.648 1.00 24.61 305 HIS A N 1
ATOM 2311 C CA . HIS A 1 305 ? -6.127 7.561 -31.091 1.00 24.61 305 HIS A CA 1
ATOM 2312 C C . HIS A 1 305 ? -6.405 8.977 -31.608 1.00 24.61 305 HIS A C 1
ATOM 2314 O O . HIS A 1 305 ? -7.132 9.088 -32.589 1.00 24.61 305 HIS A O 1
ATOM 2320 N N . THR A 1 306 ? -5.777 10.030 -31.059 1.00 23.16 306 THR A N 1
ATOM 2321 C CA . THR A 1 306 ? -5.300 11.179 -31.866 1.00 23.16 306 THR A CA 1
ATOM 2322 C C . THR A 1 306 ? -4.352 12.133 -31.122 1.00 23.16 306 THR A C 1
ATOM 2324 O O . THR A 1 306 ? -4.371 12.244 -29.905 1.00 23.16 306 THR A O 1
ATOM 2327 N N . ARG A 1 307 ? -3.514 12.800 -31.932 1.00 20.50 307 ARG A N 1
ATOM 2328 C CA . ARG A 1 307 ? -2.350 13.662 -31.653 1.00 20.50 307 ARG A CA 1
ATOM 2329 C C . ARG A 1 307 ? -2.638 15.026 -30.996 1.00 20.50 307 ARG A C 1
ATOM 2331 O O . ARG A 1 307 ? -3.562 15.715 -31.404 1.00 20.50 307 ARG A O 1
ATOM 2338 N N . PHE A 1 308 ? -1.686 15.410 -30.136 1.00 23.03 308 PHE A N 1
ATOM 2339 C CA . PHE A 1 308 ? -1.104 16.725 -29.790 1.00 23.03 308 PHE A CA 1
ATOM 2340 C C . PHE A 1 308 ? -1.738 18.038 -30.293 1.00 23.03 308 PHE A C 1
ATOM 2342 O O . PHE A 1 308 ? -1.788 18.284 -31.496 1.00 23.03 308 PHE A O 1
ATOM 2349 N N . ASP A 1 309 ? -1.889 18.983 -29.354 1.00 21.88 309 ASP A N 1
ATOM 2350 C CA . ASP A 1 309 ? -1.216 20.288 -29.447 1.00 21.88 309 ASP A CA 1
ATOM 2351 C C . ASP A 1 309 ? -0.658 20.706 -28.069 1.00 21.88 309 ASP A C 1
ATOM 2353 O O . ASP A 1 309 ? -1.258 20.446 -27.027 1.00 21.88 309 ASP A O 1
ATOM 2357 N N . ARG A 1 310 ? 0.547 21.280 -28.076 1.00 26.80 310 ARG A N 1
ATOM 2358 C CA . ARG A 1 310 ? 1.371 21.631 -26.914 1.00 26.80 310 ARG A CA 1
ATOM 2359 C C . ARG A 1 310 ? 1.075 23.062 -26.491 1.00 26.80 310 ARG A C 1
ATOM 2361 O O . ARG A 1 310 ? 1.315 23.949 -27.292 1.00 26.80 310 ARG A O 1
ATOM 2368 N N . THR A 1 311 ? 0.760 23.279 -25.217 1.00 25.06 311 THR A N 1
ATOM 2369 C CA . THR A 1 311 ? 1.312 24.369 -24.385 1.00 25.06 311 THR A CA 1
ATOM 2370 C C . THR A 1 311 ? 0.725 24.257 -22.982 1.00 25.06 311 THR A C 1
ATOM 2372 O O . THR A 1 311 ? -0.426 24.633 -22.783 1.00 25.06 311 THR A O 1
ATOM 2375 N N . ASN A 1 312 ? 1.498 23.738 -22.027 1.00 24.17 312 ASN A N 1
ATOM 2376 C CA . ASN A 1 312 ? 1.668 24.319 -20.690 1.00 24.17 312 ASN A CA 1
ATOM 2377 C C . ASN A 1 312 ? 2.593 23.425 -19.856 1.00 24.17 312 ASN A C 1
ATOM 2379 O O . ASN A 1 312 ? 2.361 22.233 -19.694 1.00 24.17 312 ASN A O 1
ATOM 2383 N N . SER A 1 313 ? 3.675 24.026 -19.369 1.00 24.53 313 SER A N 1
ATOM 2384 C CA . SER A 1 313 ? 4.648 23.411 -18.468 1.00 24.53 313 SER A CA 1
ATOM 2385 C C . SER A 1 313 ? 4.101 23.397 -17.033 1.00 24.53 313 SER A C 1
ATOM 2387 O O . SER A 1 313 ? 3.600 24.438 -16.603 1.00 24.53 313 SER A O 1
ATOM 2389 N N . PRO A 1 314 ? 4.231 22.304 -16.259 1.00 30.61 314 PRO A N 1
ATOM 2390 C CA . PRO A 1 314 ? 3.903 22.324 -14.838 1.00 30.61 314 PRO A CA 1
ATOM 2391 C C . PRO A 1 314 ? 5.076 22.863 -14.003 1.00 30.61 314 PRO A C 1
ATOM 2393 O O . PRO A 1 314 ? 6.234 22.481 -14.179 1.00 30.61 314 PRO A O 1
ATOM 2396 N N . THR A 1 315 ? 4.759 23.804 -13.114 1.00 31.88 315 THR A N 1
ATOM 2397 C CA . THR A 1 315 ? 5.659 24.446 -12.147 1.00 31.88 315 THR A CA 1
ATOM 2398 C C . THR A 1 315 ? 5.850 23.617 -10.873 1.00 31.88 315 THR A C 1
ATOM 2400 O O . THR A 1 315 ? 4.936 22.943 -10.415 1.00 31.88 315 THR A O 1
ATOM 2403 N N . GLN A 1 316 ? 7.060 23.736 -10.323 1.00 30.08 316 GLN A N 1
ATOM 2404 C CA . GLN A 1 316 ? 7.727 22.964 -9.269 1.00 30.08 316 GLN A CA 1
ATOM 2405 C C . GLN A 1 316 ? 7.339 23.339 -7.823 1.00 30.08 316 GLN A C 1
ATOM 2407 O O . GLN A 1 316 ? 6.988 24.484 -7.537 1.00 30.08 316 GLN A O 1
ATOM 2412 N N . PHE A 1 317 ? 7.567 22.406 -6.891 1.00 32.56 317 PHE A N 1
ATOM 2413 C CA . PHE A 1 317 ? 7.748 22.670 -5.456 1.00 32.56 317 PHE A CA 1
ATOM 2414 C C . PHE A 1 317 ? 9.094 23.362 -5.145 1.00 32.56 317 PHE A C 1
ATOM 2416 O O . PHE A 1 317 ? 10.050 23.255 -5.921 1.00 32.56 317 PHE A O 1
ATOM 2423 N N . PRO A 1 318 ? 9.214 24.062 -3.998 1.00 26.55 318 PRO A N 1
ATOM 2424 C CA . PRO A 1 318 ? 10.399 24.844 -3.670 1.00 26.55 318 PRO A CA 1
ATOM 2425 C C . PRO A 1 318 ? 11.585 23.925 -3.344 1.00 26.55 318 PRO A C 1
ATOM 2427 O O . PRO A 1 318 ? 11.595 23.252 -2.319 1.00 26.55 318 PRO A O 1
ATOM 2430 N N . GLY A 1 319 ? 12.609 23.922 -4.206 1.00 30.61 319 GLY A N 1
ATOM 2431 C CA . GLY A 1 319 ? 13.889 23.253 -3.928 1.00 30.61 319 GLY A CA 1
ATOM 2432 C C . GLY A 1 319 ? 14.610 22.603 -5.113 1.00 30.61 319 GLY A C 1
ATOM 2433 O O . GLY A 1 319 ? 15.710 22.086 -4.923 1.00 30.61 319 GLY A O 1
ATOM 2434 N N . TRP A 1 320 ? 14.044 22.632 -6.322 1.00 29.58 320 TRP A N 1
ATOM 2435 C CA . TRP A 1 320 ? 14.646 22.020 -7.514 1.00 29.58 320 TRP A CA 1
ATOM 2436 C C . TRP A 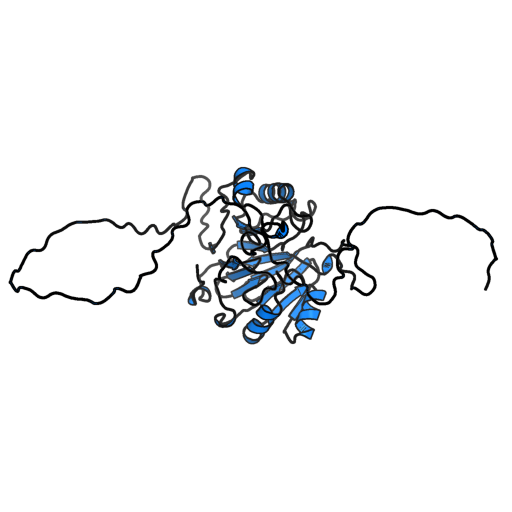1 320 ? 15.150 23.074 -8.514 1.00 29.58 320 TRP A C 1
ATOM 2438 O O . TRP A 1 320 ? 14.341 23.850 -9.017 1.00 29.58 320 TRP A O 1
ATOM 2448 N N . PRO A 1 321 ? 16.457 23.139 -8.840 1.00 30.83 321 PRO A N 1
ATOM 2449 C CA . PRO A 1 321 ? 16.945 24.059 -9.863 1.00 30.83 321 PRO A CA 1
ATOM 2450 C C . PRO A 1 321 ? 16.644 23.558 -11.286 1.00 30.83 321 PRO A C 1
ATOM 2452 O O . PRO A 1 321 ? 16.694 22.362 -11.576 1.00 30.83 321 PRO A O 1
ATOM 2455 N N . GLU A 1 322 ? 16.344 24.509 -12.172 1.00 31.27 322 GLU A N 1
ATOM 2456 C CA . GLU A 1 322 ? 16.104 24.338 -13.609 1.00 31.27 322 GLU A CA 1
ATOM 2457 C C . GLU A 1 322 ? 17.244 23.583 -14.324 1.00 31.27 322 GLU A C 1
ATOM 2459 O O . GLU A 1 322 ? 18.426 23.753 -14.011 1.00 31.27 322 GLU A O 1
ATOM 2464 N N . LYS A 1 323 ? 16.904 22.786 -15.350 1.00 32.00 323 LYS A N 1
ATOM 2465 C CA . LYS A 1 323 ? 17.898 22.236 -16.287 1.00 32.00 323 LYS A CA 1
ATOM 2466 C C . LYS A 1 323 ? 18.630 23.398 -16.981 1.00 32.00 323 LYS A C 1
ATOM 2468 O O . LYS A 1 323 ? 17.955 24.247 -17.566 1.00 32.00 323 LYS A O 1
ATOM 2473 N N . PRO A 1 324 ? 19.975 23.434 -17.019 1.00 31.88 324 PRO A N 1
ATOM 2474 C CA . PRO A 1 324 ? 20.671 24.418 -17.832 1.00 31.88 324 PRO A CA 1
ATOM 2475 C C . PRO A 1 324 ? 20.418 24.121 -19.312 1.00 31.88 324 PRO A C 1
ATOM 2477 O O . PRO A 1 324 ? 20.612 22.998 -19.776 1.00 31.88 324 PRO A O 1
ATOM 2480 N N . SER A 1 325 ? 19.999 25.141 -20.058 1.00 32.81 325 SER A N 1
ATOM 2481 C CA . SER A 1 325 ? 19.903 25.098 -21.514 1.00 32.81 325 SER A CA 1
ATOM 2482 C C . SER A 1 325 ? 21.270 24.785 -22.127 1.00 32.81 325 SER A C 1
ATOM 2484 O O . SER A 1 325 ? 22.225 25.543 -21.931 1.00 32.81 325 SER A O 1
ATOM 2486 N N . GLU A 1 326 ? 21.370 23.706 -22.901 1.00 33.41 326 GLU A N 1
ATOM 2487 C CA . GLU A 1 326 ? 22.529 23.462 -23.753 1.00 33.41 326 GLU A CA 1
ATOM 2488 C C . GLU A 1 326 ? 22.616 24.555 -24.823 1.00 33.41 326 GLU A C 1
ATOM 2490 O O . GLU A 1 326 ? 21.754 24.670 -25.694 1.00 33.41 326 GLU A O 1
ATOM 2495 N N . ASN A 1 327 ? 23.696 25.334 -24.797 1.00 30.31 327 ASN A N 1
ATOM 2496 C CA . ASN A 1 327 ? 24.175 26.009 -25.990 1.00 30.31 327 ASN A CA 1
ATOM 2497 C C . ASN A 1 327 ? 25.697 25.869 -26.102 1.00 30.31 327 ASN A C 1
ATOM 2499 O O . ASN A 1 327 ? 26.439 25.873 -25.122 1.00 30.31 327 ASN A O 1
ATOM 2503 N N . ARG A 1 328 ? 26.124 25.649 -27.342 1.00 30.92 328 ARG A N 1
ATOM 2504 C CA . ARG A 1 328 ? 27.399 25.068 -27.773 1.00 30.92 328 ARG A CA 1
ATOM 2505 C C . ARG A 1 328 ? 28.633 25.988 -27.652 1.00 30.92 328 ARG A C 1
ATOM 2507 O O . ARG A 1 328 ? 28.640 27.079 -28.208 1.00 30.92 328 ARG A O 1
ATOM 2514 N N . SER A 1 329 ? 29.712 25.382 -27.133 1.00 29.53 329 SER A N 1
ATOM 2515 C CA . SER A 1 329 ? 31.126 25.408 -27.600 1.00 29.53 329 SER A CA 1
ATOM 2516 C C . SER A 1 329 ? 31.996 26.694 -27.402 1.00 29.53 329 SER A C 1
ATOM 2518 O O . SER A 1 329 ? 31.508 27.695 -26.896 1.00 29.53 329 SER A O 1
ATOM 2520 N N . PRO A 1 330 ? 33.334 26.668 -27.661 1.00 48.53 330 PRO A N 1
ATOM 2521 C CA . PRO A 1 330 ? 34.351 26.592 -26.595 1.00 48.53 330 PRO A CA 1
ATOM 2522 C C . PRO A 1 330 ? 35.500 27.625 -26.721 1.00 48.53 330 PRO A C 1
ATOM 2524 O O . PRO A 1 330 ? 35.869 28.017 -27.825 1.00 48.53 330 PRO A O 1
ATOM 2527 N N . THR A 1 331 ? 36.210 27.958 -25.637 1.00 30.52 331 THR A N 1
ATOM 2528 C CA . THR A 1 331 ? 37.539 28.600 -25.751 1.00 30.52 331 THR A CA 1
ATOM 2529 C C . THR A 1 331 ? 38.538 28.121 -24.695 1.00 30.52 331 THR A C 1
ATOM 2531 O O . THR A 1 331 ? 38.246 27.983 -23.512 1.00 30.52 331 THR A O 1
ATOM 2534 N N . LYS A 1 332 ? 39.746 27.826 -25.190 1.00 32.19 332 LYS A N 1
ATOM 2535 C CA . LYS A 1 332 ? 40.959 27.408 -24.475 1.00 32.19 332 LYS A CA 1
ATOM 2536 C C . LYS A 1 332 ? 41.727 28.618 -23.921 1.00 32.19 332 LYS A C 1
ATOM 2538 O O . LYS A 1 332 ? 41.867 29.592 -24.650 1.00 32.19 332 LYS A O 1
ATOM 2543 N N . SER A 1 333 ? 42.382 28.452 -22.767 1.00 29.17 333 SER A N 1
ATOM 2544 C CA . SER A 1 333 ? 43.741 28.955 -22.423 1.00 29.17 333 SER A CA 1
ATOM 2545 C C . SER A 1 333 ? 44.073 28.492 -20.988 1.00 29.17 333 SER A C 1
ATOM 2547 O O . SER A 1 333 ? 43.342 28.846 -20.075 1.00 29.17 333 SER A O 1
ATOM 2549 N N . VAL A 1 334 ? 44.922 27.488 -20.732 1.00 29.06 334 VAL A N 1
ATOM 2550 C CA . VAL A 1 334 ? 46.407 27.445 -20.677 1.00 29.06 334 VAL A CA 1
ATOM 2551 C C . VAL A 1 334 ? 47.046 28.284 -19.550 1.00 29.06 334 VAL A C 1
ATOM 2553 O O . VAL A 1 334 ? 46.829 29.487 -19.474 1.00 29.06 334 VAL A O 1
ATOM 2556 N N . SER A 1 335 ? 47.966 27.619 -18.820 1.00 27.77 335 SER A N 1
ATOM 2557 C CA . SER A 1 335 ? 49.027 28.108 -17.901 1.00 27.77 335 SER A CA 1
ATOM 2558 C C . SER A 1 335 ? 48.582 28.484 -16.479 1.00 27.77 335 SER A C 1
ATOM 2560 O O . SER A 1 335 ? 47.505 29.024 -16.306 1.00 27.77 335 SER A O 1
ATOM 2562 N N . SER A 1 336 ? 49.310 28.240 -15.384 1.00 29.31 336 SER A N 1
ATOM 2563 C CA . SER A 1 336 ? 50.644 27.675 -15.087 1.00 29.31 336 SER A CA 1
ATOM 2564 C C . SER A 1 336 ? 50.695 27.422 -13.562 1.00 29.31 336 SER A C 1
ATOM 2566 O O . SER A 1 336 ? 50.165 28.226 -12.811 1.00 29.31 336 SER A O 1
ATOM 2568 N N . CYS A 1 337 ? 51.189 26.273 -13.093 1.00 25.95 337 CYS A N 1
ATOM 2569 C CA . CYS A 1 337 ? 52.489 26.090 -12.417 1.00 25.95 337 CYS A CA 1
ATOM 2570 C C . CYS A 1 337 ? 52.654 26.673 -10.984 1.00 25.95 337 CYS A C 1
ATOM 2572 O O . CYS A 1 337 ? 52.500 27.868 -10.768 1.00 25.95 337 CYS A O 1
ATOM 2574 N N . ARG A 1 338 ? 53.182 25.796 -10.107 1.00 29.42 338 ARG A N 1
ATOM 2575 C CA . ARG A 1 338 ? 53.950 25.992 -8.848 1.00 29.42 338 ARG A CA 1
ATOM 2576 C C . ARG A 1 338 ? 53.238 25.843 -7.493 1.00 29.42 338 ARG A C 1
ATOM 2578 O O . ARG A 1 338 ? 52.664 26.771 -6.948 1.00 29.42 338 ARG A O 1
ATOM 2585 N N . THR A 1 339 ? 53.403 24.634 -6.944 1.00 31.59 339 THR A N 1
ATOM 2586 C CA . THR A 1 339 ? 54.085 24.318 -5.667 1.00 31.59 339 THR A CA 1
ATOM 2587 C C . THR A 1 339 ? 54.150 25.399 -4.580 1.00 31.59 339 THR A C 1
AT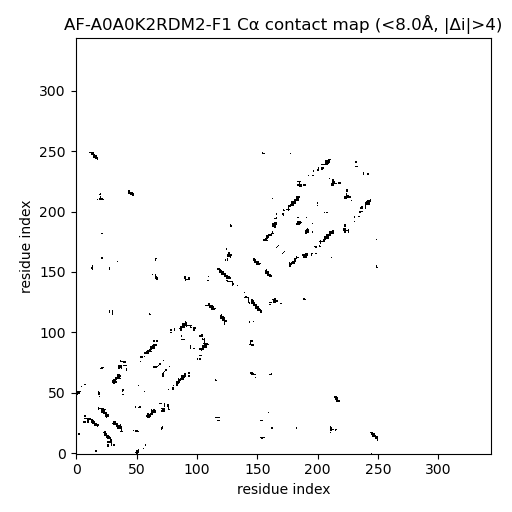OM 2589 O O . THR A 1 339 ? 54.835 26.398 -4.778 1.00 31.59 339 THR A O 1
ATOM 2592 N N . CYS A 1 340 ? 53.641 25.074 -3.385 1.00 31.05 340 CYS A N 1
ATOM 2593 C CA . CYS A 1 340 ? 54.352 25.239 -2.110 1.00 31.05 340 CYS A CA 1
ATOM 2594 C C . CYS A 1 340 ? 53.799 24.266 -1.045 1.00 31.05 340 CYS A C 1
ATOM 2596 O O . CYS A 1 340 ? 52.619 23.937 -1.026 1.00 31.05 340 CYS A O 1
ATOM 2598 N N . THR A 1 341 ? 54.736 23.771 -0.245 1.00 31.81 341 THR A N 1
ATOM 2599 C CA . THR A 1 341 ? 54.762 22.662 0.729 1.00 31.81 341 THR A CA 1
ATOM 2600 C C . THR A 1 341 ? 54.015 22.915 2.065 1.00 31.81 341 THR A C 1
ATOM 2602 O O . THR A 1 341 ? 53.529 24.023 2.270 1.00 31.81 341 THR A O 1
ATOM 2605 N N . PRO A 1 342 ? 53.922 21.906 2.969 1.00 40.47 342 PRO A N 1
ATOM 2606 C CA . PRO A 1 342 ? 52.933 21.833 4.057 1.00 40.47 342 PRO A CA 1
ATOM 2607 C C . PRO A 1 342 ? 53.469 22.100 5.491 1.00 40.47 342 PRO A C 1
ATOM 2609 O O . PRO A 1 342 ? 54.680 22.219 5.676 1.00 40.47 342 PRO A O 1
ATOM 2612 N N . ILE A 1 343 ? 52.534 22.019 6.467 1.00 34.38 343 ILE A N 1
ATOM 2613 C CA . ILE A 1 343 ? 52.647 21.716 7.930 1.00 34.38 343 ILE A CA 1
ATOM 2614 C C . ILE A 1 343 ? 52.677 22.943 8.877 1.00 34.38 343 ILE A C 1
ATOM 2616 O O . ILE A 1 343 ? 53.331 23.930 8.535 1.00 34.38 343 ILE A O 1
ATOM 2620 N N . PRO A 1 344 ? 52.056 22.890 10.087 1.00 47.56 344 PRO A N 1
ATOM 2621 C CA . PRO A 1 344 ? 51.372 21.763 10.757 1.00 47.56 344 PRO A CA 1
ATOM 2622 C C . PRO A 1 344 ? 49.847 21.813 10.794 1.00 47.56 344 PRO A C 1
ATOM 2624 O O . PRO A 1 344 ? 49.282 22.919 10.932 1.00 47.56 344 PRO A O 1
#

Nearest PDB structures (foldseek):
  3x2x-assembly1_C  TM=8.278E-01  e=1.456E-12  Thermotoga maritima MSB8
  3x2y-assembly1_C  TM=8.260E-01  e=2.374E-12  Thermotoga maritima MSB8
  6brm-assembly4_G  TM=7.419E-01  e=2.243E-09  Pectobacterium carotovorum
  6brm-assembly3_F  TM=7.710E-01  e=1.101E-08  Pectobacterium carotovorum
  6brm-assembly4_H  TM=7.169E-01  e=3.660E-09  Pectobacterium carotovorum

pLDDT: mean 72.56, std 29.76, range [20.5, 98.94]

Solvent-accessible surface area (backbone atoms only — not comparable to full-atom values): 20876 Å² total; per-residue (Å²): 122,74,65,56,80,73,68,70,45,66,75,82,24,31,38,40,36,53,32,48,41,60,8,33,42,35,29,47,55,53,36,30,37,30,35,15,49,44,45,52,89,66,96,61,60,60,67,57,80,57,26,46,53,52,89,73,53,85,62,27,59,29,38,39,34,32,34,72,53,62,69,31,38,18,62,65,25,51,60,61,36,42,89,34,36,68,30,36,38,25,15,47,56,42,16,48,56,37,41,76,72,71,38,63,41,46,53,42,56,76,70,40,69,53,72,55,86,78,31,40,38,34,30,34,78,36,39,55,77,51,77,70,91,71,66,92,92,60,84,84,58,50,62,66,40,29,21,12,40,41,36,41,43,93,60,49,32,39,34,37,46,45,64,21,33,68,46,67,90,50,68,55,67,51,81,68,40,53,29,32,48,36,44,39,10,74,30,95,47,24,19,19,61,70,37,36,42,52,47,45,53,56,27,54,79,21,28,35,33,54,34,36,37,72,27,50,69,44,95,88,45,47,65,30,60,36,61,69,68,67,52,48,77,66,36,88,43,60,78,33,51,74,36,77,56,66,52,73,49,68,73,81,72,88,74,83,81,78,86,88,82,82,90,70,91,73,83,78,85,75,87,77,90,75,91,85,82,87,82,90,82,89,84,82,89,84,88,85,90,82,86,81,82,83,76,83,74,85,79,80,86,74,87,82,91,83,84,86,86,91,86,82,83,89,84,81,73,96,87,74,83,78,83,80,81,89,76,87,85,88,88,89,82,86,88,78,91,81,90,84,87,88,86,135